Protein AF-A0A7S1D8P7-F1 (afdb_monomer_lite)

Structure (mmCIF, N/CA/C/O backbone):
data_AF-A0A7S1D8P7-F1
#
_entry.id   AF-A0A7S1D8P7-F1
#
loop_
_atom_site.group_PDB
_atom_site.id
_atom_site.type_symbol
_atom_site.label_atom_id
_atom_site.label_alt_id
_atom_site.label_comp_id
_atom_site.label_asym_id
_atom_site.label_entity_id
_atom_site.label_seq_id
_atom_site.pdbx_PDB_ins_code
_atom_site.Cartn_x
_atom_site.Cartn_y
_atom_site.Cartn_z
_atom_site.occupancy
_atom_site.B_iso_or_equiv
_atom_site.auth_seq_id
_atom_site.auth_comp_id
_atom_site.auth_asym_id
_atom_site.auth_atom_id
_atom_site.pdbx_PDB_model_num
ATOM 1 N N . ARG A 1 1 ? -9.060 2.595 19.634 1.00 57.34 1 ARG A N 1
ATOM 2 C CA . ARG A 1 1 ? -9.415 1.772 20.820 1.00 57.34 1 ARG A CA 1
ATOM 3 C C . ARG A 1 1 ? -10.131 2.634 21.848 1.00 57.34 1 ARG A C 1
ATOM 5 O O . ARG A 1 1 ? -9.697 3.755 22.055 1.00 57.34 1 ARG A O 1
ATOM 12 N N . ARG A 1 2 ? -11.217 2.152 22.463 1.00 50.00 2 ARG A N 1
ATOM 13 C CA . ARG A 1 2 ? -12.025 2.930 23.426 1.00 50.00 2 ARG A CA 1
ATOM 14 C C . ARG A 1 2 ? -11.257 3.264 24.717 1.00 50.00 2 ARG A C 1
ATOM 16 O O . ARG A 1 2 ? -11.430 4.356 25.238 1.00 50.00 2 ARG A O 1
ATOM 23 N N . SER A 1 3 ? -10.388 2.361 25.176 1.00 50.81 3 SER A N 1
ATOM 24 C CA . SER A 1 3 ? -9.561 2.503 26.389 1.00 50.81 3 SER A CA 1
ATOM 25 C C . SER A 1 3 ? -8.459 3.564 26.287 1.00 50.81 3 SER A C 1
ATOM 27 O O . SER A 1 3 ? -8.025 4.087 27.306 1.00 50.81 3 SER A O 1
ATOM 29 N N . LEU A 1 4 ? -8.035 3.911 25.068 1.00 56.50 4 LEU A N 1
ATOM 30 C CA . LEU A 1 4 ? -6.999 4.919 24.802 1.00 56.50 4 LEU A CA 1
ATOM 31 C C . LEU A 1 4 ? -7.579 6.286 24.423 1.00 56.50 4 LEU A C 1
ATOM 33 O O . LEU A 1 4 ? -6.829 7.235 24.209 1.00 56.50 4 LEU A O 1
ATOM 37 N N . MET A 1 5 ? -8.904 6.395 24.286 1.00 61.28 5 MET A N 1
ATOM 38 C CA . MET A 1 5 ? -9.524 7.663 23.924 1.00 61.28 5 MET A CA 1
ATOM 39 C C . MET A 1 5 ? -9.725 8.518 25.173 1.00 61.28 5 MET A C 1
ATOM 41 O O . MET A 1 5 ? -10.356 8.050 26.125 1.00 61.28 5 MET A O 1
ATOM 45 N N . PRO A 1 6 ? -9.216 9.763 25.183 1.00 58.88 6 PRO A N 1
ATOM 46 C CA . PRO A 1 6 ? -9.387 10.639 26.325 1.00 58.88 6 PRO A CA 1
ATOM 47 C C . PRO A 1 6 ? -10.886 10.869 26.574 1.00 58.88 6 PRO A C 1
ATOM 49 O O . PRO A 1 6 ? -11.644 11.065 25.617 1.00 58.88 6 PRO A O 1
ATOM 52 N N . PRO A 1 7 ? -11.343 10.835 27.837 1.00 65.00 7 PRO A N 1
ATOM 53 C CA . PRO A 1 7 ? -12.731 11.132 28.160 1.00 65.00 7 PRO A CA 1
ATOM 54 C C . PRO A 1 7 ? -13.075 12.551 27.696 1.00 65.00 7 PRO A C 1
ATOM 56 O O . PRO A 1 7 ? -12.340 13.505 27.962 1.00 65.00 7 PRO A O 1
ATOM 59 N N . HIS A 1 8 ? -14.198 12.696 26.994 1.00 68.00 8 HIS A N 1
ATOM 60 C CA . HIS A 1 8 ? -14.656 14.004 26.536 1.00 68.00 8 HIS A CA 1
ATOM 61 C C . HIS A 1 8 ? -15.313 14.745 27.706 1.00 68.00 8 HIS A C 1
ATOM 63 O O . HIS A 1 8 ? -16.051 14.148 28.495 1.00 68.00 8 HIS A O 1
ATOM 69 N N . ARG A 1 9 ? -15.086 16.058 27.826 1.00 65.25 9 ARG A N 1
ATOM 70 C CA . ARG A 1 9 ? -15.833 16.878 28.790 1.00 65.25 9 ARG A CA 1
ATOM 71 C C . ARG A 1 9 ? -17.238 17.116 28.250 1.00 65.25 9 ARG A C 1
ATOM 73 O O . ARG A 1 9 ? -17.395 17.637 27.148 1.00 65.25 9 ARG A O 1
ATOM 80 N N . GLY A 1 10 ? -18.254 16.699 28.997 1.00 72.44 10 GLY A N 1
ATOM 81 C CA . GLY A 1 10 ? -19.645 17.005 28.681 1.00 72.44 10 GLY A CA 1
ATOM 82 C C . GLY A 1 10 ? -19.956 18.492 28.861 1.00 72.44 10 GLY A C 1
ATOM 83 O O . GLY A 1 10 ? -19.136 19.257 29.368 1.00 72.44 10 GLY A O 1
ATOM 84 N N . PHE A 1 11 ? -21.178 18.890 28.506 1.00 76.44 11 PHE A N 1
ATOM 85 C CA . PHE A 1 11 ? -21.656 20.279 28.583 1.00 76.44 11 PHE A CA 1
ATOM 86 C C . PHE A 1 11 ? -21.491 20.924 29.978 1.00 76.44 11 PHE A C 1
ATOM 88 O O . PHE A 1 11 ? -21.306 22.130 30.084 1.00 76.44 11 PHE A O 1
ATOM 95 N N . PHE A 1 12 ? -21.479 20.117 31.043 1.00 80.44 12 PHE A N 1
ATOM 96 C CA . PHE A 1 12 ? -21.281 20.557 32.432 1.00 80.44 12 PHE A CA 1
ATOM 97 C C . PHE A 1 12 ? -19.919 20.154 33.024 1.00 80.44 12 PHE A C 1
ATOM 99 O O . PHE A 1 12 ? -19.770 20.065 34.237 1.00 80.44 12 PHE A O 1
ATOM 106 N N . GLY A 1 13 ? -18.922 19.842 32.191 1.00 77.00 13 GLY A N 1
ATOM 107 C CA . GLY A 1 13 ? -17.581 19.455 32.648 1.00 77.00 13 GLY A CA 1
ATOM 108 C C . GLY A 1 13 ? -17.464 18.027 33.193 1.00 77.00 13 GLY A C 1
ATOM 109 O O . GLY A 1 13 ? -16.351 17.578 33.462 1.00 77.00 13 GLY A O 1
ATOM 110 N N . ASN A 1 14 ? -18.573 17.290 33.296 1.00 83.56 14 ASN A N 1
ATOM 111 C CA . ASN A 1 14 ? -18.563 15.885 33.696 1.00 83.56 14 ASN A CA 1
ATOM 112 C C . ASN A 1 14 ? -17.843 15.021 32.643 1.00 83.56 14 ASN A C 1
ATOM 114 O O . ASN A 1 14 ? -18.054 15.234 31.443 1.00 83.56 14 ASN A O 1
ATOM 118 N N . PRO A 1 15 ? -17.022 14.042 33.060 1.00 76.38 15 PRO A N 1
ATOM 119 C CA . PRO A 1 15 ? -16.390 13.109 32.139 1.00 76.38 15 PRO A CA 1
ATOM 120 C C . PRO A 1 15 ? -17.459 12.235 31.479 1.00 76.38 15 PRO A C 1
ATOM 122 O O . PRO A 1 15 ? -18.184 11.503 32.151 1.00 76.38 15 PRO A O 1
ATOM 125 N N . VAL A 1 16 ? -17.560 12.322 30.155 1.00 77.88 16 VAL A N 1
ATOM 126 C CA . VAL A 1 16 ? -18.422 11.454 29.354 1.00 77.88 16 VAL A CA 1
ATOM 127 C C . VAL A 1 16 ? -17.552 10.321 28.813 1.00 77.88 16 VAL A C 1
ATOM 129 O O . VAL A 1 16 ? -16.540 10.596 28.156 1.00 77.88 16 VAL A O 1
ATOM 132 N N . PRO A 1 17 ? -17.895 9.050 29.092 1.00 71.19 17 PRO A N 1
ATOM 133 C CA . PRO A 1 17 ? -17.144 7.933 28.550 1.00 71.19 17 PRO A CA 1
ATOM 134 C C . PRO A 1 17 ? -17.221 7.963 27.017 1.00 71.19 17 PRO A C 1
ATOM 136 O O . PRO A 1 17 ? -18.275 8.296 26.467 1.00 71.19 17 PRO A O 1
ATOM 139 N N . PRO A 1 18 ? -16.138 7.599 26.313 1.00 73.00 18 PRO A N 1
ATOM 140 C CA . PRO A 1 18 ? -16.139 7.582 24.858 1.00 73.00 18 PRO A CA 1
ATOM 141 C C . PRO A 1 18 ? -17.254 6.664 24.328 1.00 73.00 18 PRO A C 1
ATOM 143 O O . PRO A 1 18 ? -17.532 5.621 24.952 1.00 73.00 18 PRO A O 1
ATOM 146 N N . PRO A 1 19 ? -17.893 7.039 23.200 1.00 79.56 19 PRO A N 1
ATOM 147 C CA . PRO A 1 19 ? -18.960 6.249 22.605 1.00 79.56 19 PRO A CA 1
ATOM 148 C C . PRO A 1 19 ? -18.472 4.836 22.278 1.00 79.56 19 PRO A C 1
ATOM 150 O O . PRO A 1 19 ? -17.2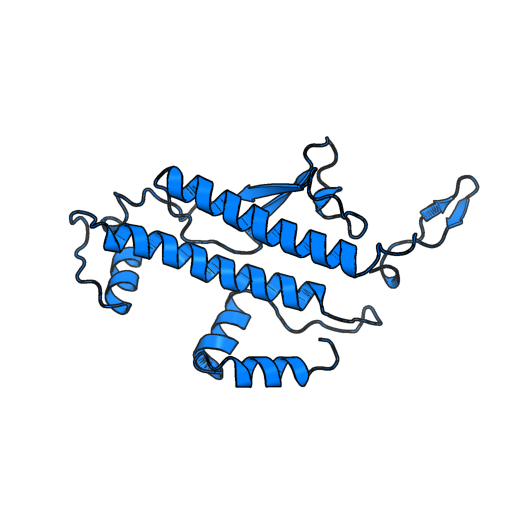73 4.567 22.151 1.00 79.56 19 PRO A O 1
ATOM 153 N N . GLN A 1 20 ? -19.410 3.895 22.182 1.00 82.00 20 GLN A N 1
ATOM 154 C CA . GLN A 1 20 ? -19.062 2.541 21.765 1.00 82.00 20 GLN A CA 1
ATOM 155 C C . GLN A 1 20 ? -18.520 2.567 20.333 1.00 82.00 20 GLN A C 1
ATOM 157 O O . GLN A 1 20 ? -18.980 3.343 19.495 1.00 82.00 20 GLN A O 1
ATOM 162 N N . LEU A 1 21 ? -17.525 1.721 20.061 1.00 85.75 21 LEU A N 1
ATOM 163 C CA . LEU A 1 21 ? -17.031 1.554 18.699 1.00 85.75 21 LEU A CA 1
ATOM 164 C C . LEU A 1 21 ? -18.142 0.963 17.818 1.00 85.75 21 LEU A C 1
ATOM 166 O O . LEU A 1 21 ? -18.942 0.165 18.316 1.00 85.75 21 LEU A O 1
ATOM 170 N N . PRO A 1 22 ? -18.167 1.284 16.513 1.00 90.00 22 PRO A N 1
ATOM 171 C CA . PRO A 1 22 ? -19.110 0.673 15.585 1.00 90.00 22 PRO A CA 1
ATOM 172 C C . PRO A 1 22 ? -18.982 -0.857 15.589 1.00 90.00 22 PRO A C 1
ATOM 174 O O . PRO A 1 22 ? -17.886 -1.357 15.861 1.00 90.00 22 PRO A O 1
ATOM 177 N N . PRO A 1 23 ? -20.038 -1.617 15.256 1.00 91.31 23 PRO A N 1
ATOM 178 C CA . PRO A 1 23 ? -19.978 -3.076 15.195 1.00 91.31 23 PRO A CA 1
ATOM 179 C C . PRO A 1 23 ? -18.826 -3.587 14.322 1.00 91.31 23 PRO A C 1
ATOM 181 O O . PRO A 1 23 ? -18.508 -2.993 13.290 1.00 91.31 23 PRO A O 1
ATOM 184 N N . TRP A 1 24 ? -18.233 -4.730 14.692 1.00 88.69 24 TRP A N 1
ATOM 185 C CA . TRP A 1 24 ? -17.112 -5.331 13.951 1.00 88.69 24 TRP A CA 1
ATOM 186 C C . TRP A 1 24 ? -17.390 -5.447 12.450 1.00 88.69 24 TRP A C 1
ATOM 188 O O . TRP A 1 24 ? -16.565 -5.053 11.632 1.00 88.69 24 TRP A O 1
ATOM 198 N N . LYS A 1 25 ? -18.592 -5.904 12.085 1.00 92.69 25 LYS A N 1
ATOM 199 C CA . LYS A 1 25 ? -19.027 -6.051 10.691 1.00 92.69 25 LYS A CA 1
ATOM 200 C C . LYS A 1 25 ? -18.883 -4.758 9.880 1.00 92.69 25 LYS A C 1
ATOM 202 O O . LYS A 1 25 ? -18.516 -4.817 8.704 1.00 92.69 25 LYS A O 1
ATOM 207 N N . ASP A 1 26 ? -19.171 -3.610 10.487 1.00 92.75 26 ASP A N 1
ATOM 208 C CA . ASP A 1 26 ? -19.094 -2.313 9.819 1.00 92.75 26 ASP A CA 1
ATOM 209 C C . ASP A 1 26 ? -17.648 -1.820 9.730 1.00 92.75 26 ASP A C 1
ATOM 211 O O . ASP A 1 26 ? -17.227 -1.369 8.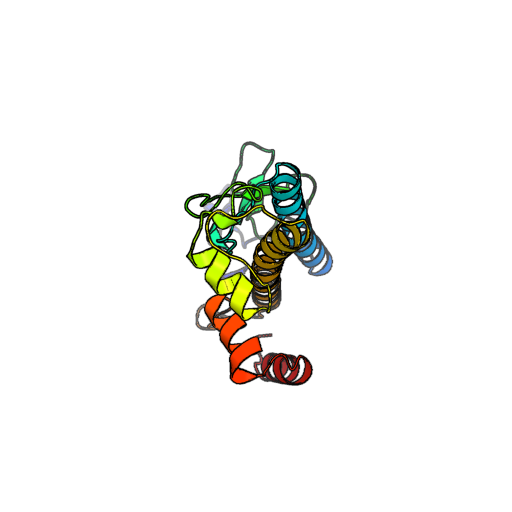665 1.00 92.75 26 ASP A O 1
ATOM 215 N N . ARG A 1 27 ? -16.850 -2.022 10.787 1.00 91.44 27 ARG A N 1
ATOM 216 C CA . ARG A 1 27 ? -15.403 -1.741 10.768 1.00 91.44 27 ARG A CA 1
ATOM 217 C C . ARG A 1 27 ? -14.679 -2.582 9.712 1.00 91.44 27 ARG A C 1
ATOM 219 O O . ARG A 1 27 ? -13.949 -2.043 8.889 1.00 91.44 27 ARG A O 1
ATOM 226 N N . ALA A 1 28 ? -14.960 -3.882 9.646 1.00 92.25 28 ALA A N 1
ATOM 227 C CA . ALA A 1 28 ? -14.397 -4.791 8.649 1.00 92.25 28 ALA A CA 1
ATOM 228 C C . ALA A 1 28 ? -14.836 -4.441 7.215 1.00 92.25 28 ALA A C 1
ATOM 230 O O . ALA A 1 28 ? -14.094 -4.629 6.249 1.00 92.25 28 ALA A O 1
ATOM 231 N N . ARG A 1 29 ? -16.058 -3.917 7.028 1.00 94.00 29 ARG A N 1
ATOM 232 C CA . ARG A 1 29 ? -16.475 -3.358 5.731 1.00 94.00 29 ARG A CA 1
ATOM 233 C C . ARG A 1 29 ? -15.644 -2.126 5.373 1.00 94.00 29 ARG A C 1
ATOM 235 O O . ARG A 1 29 ? -15.255 -1.997 4.216 1.00 94.00 29 ARG A O 1
ATOM 242 N N . TYR A 1 30 ? -15.354 -1.267 6.345 1.00 94.44 30 TYR A N 1
ATOM 243 C CA . TYR A 1 30 ? -14.549 -0.072 6.129 1.00 94.44 30 TYR A CA 1
ATOM 244 C C . TYR A 1 30 ? -13.084 -0.397 5.799 1.00 94.44 30 TYR A C 1
ATOM 246 O O . TYR A 1 30 ? -12.565 0.130 4.822 1.00 94.44 30 TYR A O 1
ATOM 254 N N . VAL A 1 31 ? -12.456 -1.354 6.491 1.00 94.25 31 VAL A N 1
ATOM 255 C CA . VAL A 1 31 ? -11.099 -1.841 6.154 1.00 94.25 31 VAL A CA 1
ATOM 256 C C . VAL A 1 31 ? -11.029 -2.362 4.715 1.00 94.25 31 VAL A C 1
ATOM 258 O O . VAL A 1 31 ? -10.145 -1.980 3.951 1.00 94.25 31 VAL A O 1
ATOM 261 N N . ARG A 1 32 ? -12.019 -3.154 4.282 1.00 95.00 32 ARG A N 1
ATOM 262 C CA . ARG A 1 32 ? -12.117 -3.589 2.876 1.00 95.00 32 ARG A CA 1
ATOM 263 C C . ARG A 1 32 ? -12.283 -2.420 1.906 1.00 95.00 32 ARG A C 1
ATOM 265 O O . ARG A 1 32 ? -11.766 -2.477 0.794 1.00 95.00 32 ARG A O 1
ATOM 272 N N . ALA A 1 33 ? -12.998 -1.369 2.307 1.00 95.44 33 ALA A N 1
ATOM 273 C CA . ALA A 1 33 ? -13.127 -0.164 1.499 1.00 95.44 33 ALA A CA 1
ATOM 274 C C . ALA A 1 33 ? -11.793 0.587 1.369 1.00 95.44 33 ALA A C 1
ATOM 276 O O . ALA A 1 33 ? -11.515 1.080 0.281 1.00 95.44 33 ALA A O 1
ATOM 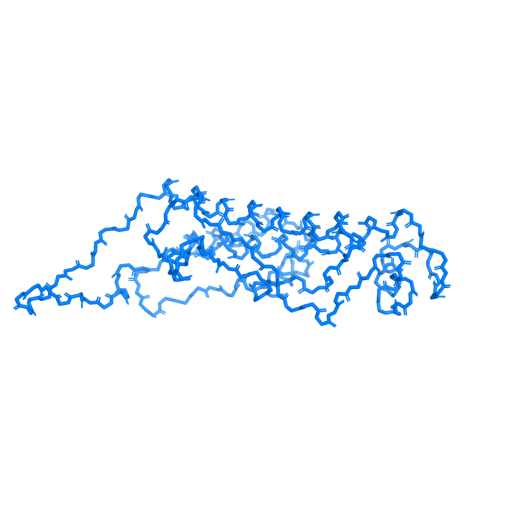277 N N . ILE A 1 34 ? -10.961 0.621 2.417 1.00 95.56 34 ILE A N 1
ATOM 278 C CA . ILE A 1 34 ? -9.598 1.176 2.361 1.00 95.56 34 ILE A CA 1
ATOM 279 C C . ILE A 1 34 ? -8.770 0.422 1.322 1.00 95.56 34 ILE A C 1
ATOM 281 O O . ILE A 1 34 ? -8.293 1.043 0.379 1.00 95.56 34 ILE A O 1
ATOM 285 N N . ILE A 1 35 ? -8.698 -0.910 1.417 1.00 96.12 35 ILE A N 1
ATOM 286 C CA . ILE A 1 35 ? -7.952 -1.746 0.457 1.00 96.12 35 ILE A CA 1
ATOM 287 C C . ILE A 1 35 ? -8.452 -1.512 -0.974 1.00 96.12 35 ILE A C 1
ATOM 289 O O . ILE A 1 35 ? -7.662 -1.286 -1.889 1.00 96.12 35 ILE A O 1
ATOM 293 N N . LYS A 1 36 ? -9.777 -1.500 -1.170 1.00 96.94 36 LYS A N 1
ATOM 294 C CA . LYS A 1 36 ? -10.382 -1.224 -2.477 1.00 96.94 36 LYS A CA 1
ATOM 295 C C . LYS A 1 36 ? -9.982 0.154 -3.012 1.00 96.94 36 LYS A C 1
ATOM 297 O O . LYS A 1 36 ? -9.649 0.273 -4.184 1.00 96.94 36 LYS A O 1
ATOM 302 N N . LYS A 1 37 ? -10.019 1.192 -2.175 1.00 96.06 37 LYS A N 1
ATOM 303 C CA . LYS A 1 37 ? -9.663 2.562 -2.570 1.00 96.06 37 LYS A CA 1
ATOM 304 C C . LYS A 1 37 ? -8.173 2.700 -2.883 1.00 96.06 37 LYS A C 1
ATOM 306 O O . LYS A 1 37 ? -7.835 3.442 -3.800 1.00 96.06 37 LYS A O 1
ATOM 311 N N . SER A 1 38 ? -7.306 1.966 -2.189 1.00 97.00 38 SER A N 1
ATOM 312 C CA . SER A 1 38 ? -5.884 1.876 -2.532 1.00 97.00 38 SER A CA 1
ATOM 313 C C . SER A 1 38 ? -5.671 1.237 -3.902 1.00 97.00 38 SER A C 1
ATOM 315 O O . SER A 1 38 ? -4.955 1.804 -4.722 1.00 97.00 38 SER A O 1
ATOM 317 N N . LEU A 1 39 ? -6.358 0.127 -4.195 1.00 97.25 39 LEU A N 1
ATOM 318 C CA . LEU A 1 39 ? -6.322 -0.510 -5.517 1.00 97.25 39 LEU A CA 1
ATOM 319 C C . LEU A 1 39 ? -6.820 0.426 -6.624 1.00 97.25 39 LEU A C 1
ATOM 321 O O . LEU A 1 39 ? -6.179 0.530 -7.661 1.00 97.25 39 LEU A O 1
ATOM 325 N N . GLU A 1 40 ? -7.932 1.135 -6.404 1.00 96.81 40 GLU A N 1
ATOM 326 C CA . GLU A 1 40 ? -8.452 2.129 -7.357 1.00 96.81 40 GLU A CA 1
ATOM 327 C C . GLU A 1 40 ? -7.441 3.265 -7.609 1.00 96.81 40 GLU A C 1
ATOM 329 O O . GLU A 1 40 ? -7.275 3.705 -8.747 1.00 96.81 40 GLU A O 1
ATOM 334 N N . GLY A 1 41 ? -6.742 3.726 -6.564 1.00 96.00 41 GLY A N 1
ATOM 335 C CA . GLY A 1 41 ? -5.694 4.742 -6.682 1.00 96.00 41 GLY A CA 1
ATOM 336 C C . GLY A 1 41 ? -4.506 4.267 -7.520 1.00 96.00 41 GLY A C 1
ATOM 337 O O . GLY A 1 41 ? -4.075 4.976 -8.427 1.00 96.00 41 GLY A O 1
ATOM 338 N N . VAL A 1 42 ? -4.019 3.050 -7.262 1.00 97.75 42 VAL A N 1
ATOM 339 C CA . VAL A 1 42 ? -2.925 2.438 -8.035 1.00 97.75 42 VAL A CA 1
ATOM 340 C C . VAL A 1 42 ? -3.348 2.161 -9.476 1.00 97.75 42 VAL A C 1
ATOM 342 O O . VAL A 1 42 ? -2.596 2.469 -10.393 1.00 97.75 42 VAL A O 1
ATOM 345 N N . ALA A 1 43 ? -4.571 1.677 -9.699 1.00 97.62 43 ALA A N 1
ATOM 346 C CA . ALA A 1 43 ? -5.107 1.468 -11.041 1.00 97.62 43 ALA A CA 1
ATOM 347 C C . ALA A 1 43 ? -5.158 2.778 -11.839 1.00 97.62 43 ALA A C 1
ATOM 349 O O . ALA A 1 43 ? -4.684 2.818 -12.968 1.00 97.62 43 ALA A O 1
ATOM 350 N N . THR A 1 44 ? -5.634 3.867 -11.226 1.00 97.25 44 THR A N 1
ATOM 351 C CA . THR A 1 44 ? -5.639 5.200 -11.856 1.00 97.25 44 THR A CA 1
ATOM 352 C C . THR A 1 44 ? -4.223 5.637 -12.243 1.00 97.25 44 THR A C 1
ATOM 354 O O . THR A 1 44 ? -4.011 6.211 -13.311 1.00 97.25 44 THR A O 1
ATOM 357 N N . LEU A 1 45 ? -3.235 5.358 -11.386 1.00 97.38 45 LEU A N 1
ATOM 358 C CA . LEU A 1 45 ? -1.838 5.662 -11.680 1.00 97.38 45 LEU A CA 1
ATOM 359 C C . LEU A 1 45 ? -1.322 4.834 -12.868 1.00 97.38 45 LEU A C 1
ATOM 361 O O . LEU A 1 45 ? -0.728 5.389 -13.793 1.00 97.38 45 LEU A O 1
ATOM 365 N N . HIS A 1 46 ? -1.605 3.533 -12.885 1.00 98.00 46 HIS A N 1
ATOM 366 C CA . HIS A 1 46 ? -1.183 2.637 -13.961 1.00 98.00 46 HIS A CA 1
ATOM 367 C C . HIS A 1 46 ? -1.844 2.971 -15.300 1.00 98.00 46 HIS A C 1
ATOM 369 O O . HIS A 1 46 ? -1.167 2.978 -16.324 1.00 98.00 46 HIS A O 1
ATOM 375 N N . GLU A 1 47 ? -3.127 3.337 -15.298 1.00 97.62 47 GLU A N 1
ATOM 376 C CA . GLU A 1 47 ? -3.856 3.819 -16.481 1.00 97.62 47 GLU A CA 1
ATOM 377 C C . GLU A 1 47 ? -3.246 5.104 -17.065 1.00 97.62 47 GLU A C 1
ATOM 379 O O . GLU A 1 47 ? -3.344 5.348 -18.266 1.00 97.62 47 GLU A O 1
ATOM 384 N N . SER A 1 48 ? -2.569 5.908 -16.237 1.00 97.19 48 SER A N 1
ATOM 385 C CA . SER A 1 48 ? -1.816 7.086 -16.688 1.00 97.19 48 SER A CA 1
ATOM 386 C C . SER A 1 48 ? -0.414 6.764 -17.232 1.00 97.19 48 SER A C 1
ATOM 388 O O . SER A 1 48 ? 0.316 7.673 -17.627 1.00 97.19 48 SER A O 1
ATOM 390 N N . GLY A 1 49 ? -0.026 5.484 -17.262 1.00 97.44 49 GLY A N 1
ATOM 391 C CA . GLY A 1 49 ? 1.287 5.022 -17.719 1.00 97.44 49 GLY A CA 1
ATOM 392 C C . GLY A 1 49 ? 2.410 5.245 -16.704 1.00 97.44 49 GLY A C 1
ATOM 393 O O . GLY A 1 49 ? 3.579 5.282 -17.088 1.00 97.44 49 GLY A O 1
ATOM 394 N N . VAL A 1 50 ? 2.090 5.413 -15.417 1.00 97.88 50 VAL A N 1
ATOM 395 C CA . VAL A 1 50 ? 3.067 5.666 -14.346 1.00 97.88 50 VAL A CA 1
ATOM 396 C C . VAL A 1 50 ? 3.123 4.475 -13.394 1.00 97.88 50 VAL A C 1
ATOM 398 O O . VAL A 1 50 ? 2.089 4.009 -12.931 1.00 97.88 50 VAL A O 1
ATOM 401 N N . ALA A 1 51 ? 4.324 4.002 -13.065 1.00 97.44 51 ALA A N 1
ATOM 402 C CA . ALA A 1 51 ? 4.547 3.075 -11.954 1.00 97.44 51 ALA A CA 1
ATOM 403 C C . ALA A 1 51 ? 5.020 3.854 -10.723 1.00 97.44 51 ALA A C 1
ATOM 405 O O . ALA A 1 51 ? 5.854 4.758 -10.846 1.00 97.44 51 ALA A O 1
ATOM 406 N N . HIS A 1 52 ? 4.512 3.504 -9.542 1.00 97.50 52 HIS A N 1
ATOM 407 C CA . HIS A 1 52 ? 4.860 4.177 -8.295 1.00 97.50 52 HIS A CA 1
ATOM 408 C C . HIS A 1 52 ? 6.265 3.793 -7.810 1.00 97.50 52 HIS A C 1
ATOM 410 O O . HIS A 1 52 ? 7.032 4.663 -7.398 1.00 97.50 52 HIS A O 1
ATOM 416 N N . ARG A 1 53 ? 6.603 2.496 -7.891 1.00 94.62 53 ARG A N 1
ATOM 417 C CA . ARG A 1 53 ? 7.882 1.840 -7.542 1.00 94.62 53 ARG A CA 1
ATOM 418 C C . ARG A 1 53 ? 8.303 1.896 -6.071 1.00 94.62 53 ARG A C 1
ATOM 420 O O . ARG A 1 53 ? 9.355 1.372 -5.721 1.00 94.62 53 ARG A O 1
ATOM 427 N N . SER A 1 54 ? 7.501 2.522 -5.219 1.00 94.38 54 SER A N 1
ATOM 428 C CA . SER A 1 54 ? 7.776 2.674 -3.784 1.00 94.38 54 SER A CA 1
ATOM 429 C C . SER A 1 54 ? 6.482 2.691 -2.966 1.00 94.38 54 SER A C 1
ATOM 431 O O . SER A 1 54 ? 6.292 3.555 -2.112 1.00 94.38 54 SER A O 1
ATOM 433 N N . ILE A 1 55 ? 5.518 1.826 -3.308 1.00 96.12 55 ILE A N 1
ATOM 434 C CA . ILE A 1 55 ? 4.261 1.749 -2.549 1.00 96.12 55 ILE A CA 1
ATOM 435 C C . ILE A 1 55 ? 4.555 1.217 -1.150 1.00 96.12 55 ILE A C 1
ATOM 437 O O . ILE A 1 55 ? 5.101 0.131 -1.007 1.00 96.12 55 ILE A O 1
ATOM 441 N N . GLY A 1 56 ? 4.112 1.969 -0.152 1.00 93.69 56 GLY A N 1
ATOM 442 C CA . GLY A 1 56 ? 4.069 1.552 1.242 1.00 93.69 56 GLY A CA 1
ATOM 443 C C . GLY A 1 56 ? 2.958 2.251 2.024 1.00 93.69 56 GLY A C 1
ATOM 444 O O . GLY A 1 56 ? 2.225 3.086 1.481 1.00 93.69 56 GLY A O 1
ATOM 445 N N . LEU A 1 57 ? 2.821 1.948 3.311 1.00 90.12 57 LEU A N 1
ATOM 446 C CA . LEU A 1 57 ? 1.759 2.466 4.173 1.00 90.12 57 LEU A CA 1
ATOM 447 C C . LEU A 1 57 ? 1.762 4.002 4.227 1.00 90.12 57 LEU A C 1
ATOM 449 O O . LEU A 1 57 ? 0.696 4.615 4.204 1.00 90.12 57 LEU A O 1
ATOM 453 N N . SER A 1 58 ? 2.943 4.632 4.243 1.00 90.81 58 SER A N 1
ATOM 454 C CA . SER A 1 58 ? 3.077 6.097 4.248 1.00 90.81 58 SER A CA 1
ATOM 455 C C . SER A 1 58 ? 2.681 6.750 2.922 1.00 90.81 58 SER A C 1
ATOM 457 O O . SER A 1 58 ? 2.209 7.885 2.922 1.00 90.81 58 SER A O 1
ATOM 459 N N . SER A 1 59 ? 2.808 6.022 1.807 1.00 93.88 59 SER A N 1
ATOM 460 C CA . SER A 1 59 ? 2.446 6.509 0.469 1.00 93.88 59 SER A CA 1
ATOM 461 C C . SER A 1 59 ? 0.928 6.539 0.229 1.00 93.88 59 SER A C 1
ATOM 463 O O . SER A 1 59 ? 0.469 7.111 -0.759 1.00 93.88 59 SER A O 1
ATOM 465 N N . LEU A 1 60 ? 0.130 5.940 1.124 1.00 94.12 60 LEU A N 1
ATOM 466 C CA . LEU A 1 60 ? -1.328 5.842 1.029 1.00 94.12 60 LEU A CA 1
ATOM 467 C C . LEU A 1 60 ? -2.006 6.774 2.038 1.00 94.12 60 LEU A C 1
ATOM 469 O O . LEU A 1 60 ? -2.221 6.441 3.203 1.00 94.12 60 LEU A O 1
ATOM 473 N N . LEU A 1 61 ? -2.403 7.955 1.570 1.00 92.00 61 LEU A N 1
ATOM 474 C CA . LEU A 1 61 ? -3.038 8.968 2.402 1.00 92.00 61 LEU A CA 1
ATOM 475 C C . LEU A 1 61 ? -4.562 8.839 2.373 1.00 92.00 61 LEU A C 1
ATOM 477 O O . LEU A 1 61 ? -5.224 9.117 1.365 1.00 92.00 61 LEU A O 1
ATOM 481 N N . MET A 1 62 ? -5.133 8.491 3.525 1.00 90.81 62 MET A N 1
ATOM 482 C CA . MET A 1 62 ? -6.576 8.547 3.741 1.00 90.81 62 MET A CA 1
ATOM 483 C C . MET A 1 62 ? -7.047 9.996 3.860 1.00 90.81 62 MET A C 1
ATOM 485 O O . MET A 1 62 ? -6.475 10.804 4.590 1.00 90.81 62 MET A O 1
ATOM 489 N N . SER A 1 63 ? -8.134 10.326 3.169 1.00 89.06 63 SER A N 1
ATOM 490 C CA . SER A 1 63 ? -8.768 11.638 3.256 1.00 89.06 63 SER A CA 1
ATOM 491 C C . SER A 1 63 ? -10.286 11.512 3.188 1.00 89.06 63 SER A C 1
ATOM 493 O O . SER A 1 63 ? -10.814 10.579 2.578 1.00 89.06 63 SER A O 1
ATOM 495 N N . SER A 1 64 ? -10.995 12.459 3.800 1.00 86.81 64 SER A N 1
ATOM 496 C CA . SER A 1 64 ? -12.440 12.610 3.619 1.00 86.81 64 SER A CA 1
ATOM 497 C C . SER A 1 64 ? -12.729 13.559 2.456 1.00 86.81 64 SER A C 1
ATOM 499 O O . SER A 1 64 ? -11.934 14.446 2.144 1.00 86.81 64 SER A O 1
ATOM 501 N N . ARG A 1 65 ? -13.887 13.387 1.815 1.00 80.38 65 ARG A N 1
ATOM 502 C CA . ARG A 1 65 ? -14.458 14.388 0.896 1.00 80.38 65 ARG A CA 1
ATOM 503 C C . ARG A 1 65 ? -14.949 15.637 1.629 1.00 80.38 65 ARG A C 1
ATOM 505 O O . ARG A 1 65 ? -15.138 16.674 0.998 1.00 80.38 65 ARG A O 1
ATOM 512 N N . ASN A 1 66 ? -15.175 15.525 2.932 1.00 78.19 66 ASN A N 1
ATOM 513 C CA . ASN A 1 66 ? -15.556 16.641 3.779 1.00 78.19 66 ASN A CA 1
ATOM 514 C C . ASN A 1 66 ? -14.314 17.447 4.190 1.00 78.19 66 ASN A C 1
ATOM 516 O O . ASN A 1 66 ? -13.179 17.004 4.027 1.00 78.19 66 ASN A O 1
ATOM 520 N N . MET A 1 67 ? -14.528 18.633 4.760 1.00 72.31 67 MET A N 1
ATOM 521 C CA . MET A 1 67 ? -13.440 19.498 5.237 1.00 72.31 67 MET A CA 1
ATOM 522 C C . MET A 1 67 ? -12.651 18.924 6.427 1.00 72.31 67 MET A C 1
ATOM 524 O O . MET A 1 67 ? -11.600 19.462 6.767 1.00 72.31 67 MET A O 1
ATOM 528 N N . ASP A 1 68 ? -13.141 17.860 7.066 1.00 78.88 68 ASP A N 1
ATOM 529 C CA . ASP A 1 68 ? -12.437 17.186 8.154 1.00 78.88 68 ASP A CA 1
ATOM 530 C C . ASP A 1 68 ? -11.595 16.016 7.624 1.00 78.88 68 ASP A C 1
ATOM 532 O O . ASP A 1 68 ? -12.089 14.919 7.360 1.00 78.88 68 ASP A O 1
ATOM 536 N N . HIS A 1 69 ? -10.288 16.243 7.489 1.00 68.75 69 HIS A N 1
ATOM 537 C CA . HIS A 1 69 ? -9.346 15.214 7.047 1.00 68.75 69 HIS A CA 1
ATOM 538 C C . HIS A 1 69 ? -9.168 14.070 8.058 1.00 68.75 69 HIS A C 1
ATOM 540 O O . HIS A 1 69 ? -8.730 12.989 7.664 1.00 68.75 69 HIS A O 1
ATOM 546 N N . MET A 1 70 ? -9.541 14.272 9.326 1.00 75.62 70 MET A N 1
ATOM 547 C CA . MET A 1 70 ? -9.449 13.255 10.380 1.00 75.62 70 MET A CA 1
ATOM 548 C C . MET A 1 70 ? -10.662 12.319 10.388 1.00 75.62 70 MET A C 1
ATOM 550 O O . MET A 1 70 ? -10.634 11.256 11.007 1.00 75.62 70 MET A O 1
ATOM 554 N N . GLU A 1 71 ? -11.728 12.670 9.669 1.00 84.62 71 GLU A N 1
ATOM 555 C CA . GLU A 1 71 ? -12.949 11.868 9.608 1.00 84.62 71 GLU A CA 1
ATOM 556 C C . GLU A 1 71 ? -12.692 10.484 8.994 1.00 84.62 71 GLU A C 1
ATOM 558 O O . GLU A 1 71 ? -13.244 9.486 9.459 1.00 84.62 71 GLU A O 1
ATOM 563 N N . ALA A 1 72 ? -11.823 10.403 7.980 1.00 86.38 72 ALA A N 1
ATOM 564 C CA . ALA A 1 72 ? -11.513 9.153 7.285 1.00 86.38 72 ALA A CA 1
ATOM 565 C C . ALA A 1 72 ? -10.631 8.196 8.107 1.00 86.38 72 ALA A C 1
ATOM 567 O O . ALA A 1 72 ? -10.721 6.982 7.916 1.00 86.38 72 ALA A O 1
ATOM 568 N N . SER A 1 73 ? -9.806 8.728 9.015 1.00 86.31 73 SER A N 1
ATOM 569 C CA . SER A 1 73 ? -8.934 7.962 9.919 1.00 86.31 73 SER A CA 1
ATOM 570 C C . SER A 1 73 ? -9.559 7.720 11.298 1.00 86.31 73 SER A C 1
ATOM 572 O O . SER A 1 73 ? -8.984 7.019 12.132 1.00 86.31 73 SER A O 1
ATOM 574 N N . SER A 1 74 ? -10.749 8.273 11.551 1.00 86.56 74 SER A N 1
ATOM 575 C CA . SER A 1 74 ? -11.455 8.105 12.815 1.00 86.56 74 SER A CA 1
ATOM 576 C C . SER A 1 74 ? -11.838 6.637 13.057 1.00 86.56 74 SER A C 1
ATOM 578 O O . SER A 1 74 ? -12.440 6.002 12.188 1.00 86.56 74 SER A O 1
ATOM 580 N N . PRO A 1 75 ? -11.619 6.100 14.274 1.00 83.38 75 PRO A N 1
ATOM 581 C CA . PRO A 1 75 ? -12.024 4.738 14.631 1.00 83.38 75 PRO A CA 1
ATOM 582 C C . PRO A 1 75 ? -13.550 4.538 14.665 1.00 83.38 75 PRO A C 1
ATOM 584 O O . PRO A 1 75 ? -14.020 3.409 14.812 1.00 83.38 75 PRO A O 1
ATOM 587 N N . TYR A 1 76 ? -14.325 5.622 14.570 1.00 86.56 76 TYR A N 1
ATOM 588 C CA . TYR A 1 76 ? -15.789 5.596 14.511 1.00 86.56 76 TYR A CA 1
ATOM 589 C C . TYR A 1 76 ? -16.334 5.619 13.086 1.00 86.56 76 TYR A C 1
ATOM 591 O O . TYR A 1 76 ? -17.531 5.419 12.876 1.00 86.56 76 TYR A O 1
ATOM 599 N N . THR A 1 77 ? -15.475 5.871 12.105 1.00 89.75 77 THR A N 1
ATOM 600 C CA . THR A 1 77 ? -15.905 6.013 10.726 1.00 89.75 77 THR A CA 1
ATOM 601 C C . THR A 1 77 ? -16.164 4.637 10.111 1.00 89.75 77 THR A C 1
ATOM 603 O O . THR A 1 77 ? -15.398 3.689 10.274 1.00 89.75 77 THR A O 1
ATOM 606 N N . THR A 1 78 ? -17.298 4.513 9.428 1.00 90.88 78 THR A N 1
ATOM 607 C CA . THR A 1 78 ? -17.709 3.277 8.733 1.00 90.88 78 THR A CA 1
ATOM 608 C C . THR A 1 78 ? -18.268 3.544 7.340 1.00 90.88 78 THR A C 1
ATOM 610 O O . THR A 1 78 ? -18.540 2.611 6.580 1.00 90.88 78 THR A O 1
ATOM 613 N N . SER A 1 79 ? -18.425 4.819 6.980 1.00 90.12 79 SER A N 1
ATOM 614 C CA . SER A 1 79 ? -18.973 5.223 5.696 1.00 90.12 79 SER A CA 1
ATOM 615 C C . SER A 1 79 ? -17.881 5.237 4.635 1.00 90.12 79 SER A C 1
ATOM 617 O O . SER A 1 79 ? -17.004 6.095 4.624 1.00 90.12 79 SER A O 1
ATOM 619 N N . SER A 1 80 ? -17.947 4.309 3.686 1.00 90.88 80 SER A N 1
ATOM 620 C CA . SER A 1 80 ? -17.002 4.268 2.567 1.00 90.88 80 SER A CA 1
ATOM 621 C C . SER A 1 80 ? -17.241 5.365 1.523 1.00 90.88 80 SER A C 1
ATOM 623 O O . SER A 1 80 ? -16.401 5.555 0.650 1.00 90.88 80 SER A O 1
ATOM 625 N N . SER A 1 81 ? -18.383 6.065 1.554 1.00 89.31 81 SER A N 1
ATOM 626 C CA . SER A 1 81 ? -18.726 7.077 0.541 1.00 89.31 81 SER A CA 1
ATOM 627 C C . SER A 1 81 ? -17.918 8.367 0.680 1.00 89.31 81 SER A C 1
ATOM 629 O O . SER A 1 81 ? -17.754 9.095 -0.299 1.00 89.31 81 SER A O 1
ATOM 631 N N . ILE A 1 82 ? -17.431 8.650 1.889 1.00 87.06 82 ILE A N 1
ATOM 632 C CA . ILE A 1 82 ? -16.588 9.811 2.189 1.00 87.06 82 ILE A CA 1
ATOM 633 C C . ILE A 1 82 ? -15.098 9.508 2.002 1.00 87.06 82 ILE A C 1
ATOM 635 O O . ILE A 1 82 ? -14.313 10.433 1.808 1.00 87.06 82 ILE A O 1
ATOM 639 N N . LEU A 1 83 ? -14.715 8.226 2.023 1.00 91.56 83 LEU A N 1
ATOM 640 C CA . LEU A 1 83 ? -13.327 7.789 1.951 1.00 91.56 83 LEU A CA 1
ATOM 641 C C . LEU A 1 83 ? -12.743 8.038 0.559 1.00 91.56 83 LEU A C 1
ATOM 643 O O . LEU A 1 83 ? -13.237 7.543 -0.458 1.00 91.56 83 LEU A O 1
ATOM 647 N N . THR A 1 84 ? -11.636 8.765 0.547 1.00 90.31 84 THR A N 1
ATOM 648 C CA . THR A 1 84 ? -10.780 8.973 -0.615 1.00 90.31 84 THR A CA 1
ATOM 649 C C . THR A 1 84 ? -9.371 8.513 -0.267 1.00 90.31 84 THR A C 1
ATOM 651 O O . THR A 1 84 ? -8.896 8.768 0.839 1.00 90.31 84 THR A O 1
ATOM 654 N N . MET A 1 85 ? -8.711 7.846 -1.212 1.00 92.81 85 MET A N 1
ATOM 655 C CA . MET A 1 85 ? -7.300 7.490 -1.104 1.00 92.81 85 MET A CA 1
ATOM 656 C C . MET A 1 85 ? -6.492 8.373 -2.045 1.00 92.81 85 MET A C 1
ATOM 658 O O . MET A 1 85 ? -6.886 8.574 -3.195 1.00 92.81 85 MET A O 1
ATOM 662 N N . LYS A 1 86 ? -5.388 8.919 -1.547 1.00 93.00 86 LYS A N 1
ATOM 663 C CA . LYS A 1 86 ? -4.433 9.695 -2.336 1.00 93.00 86 LYS A CA 1
ATOM 664 C C . LYS A 1 86 ? -3.075 9.017 -2.248 1.00 93.00 86 LYS A C 1
ATOM 666 O O . LYS A 1 86 ? -2.653 8.653 -1.157 1.00 93.00 86 LYS A O 1
ATOM 671 N N . LEU A 1 87 ? -2.416 8.875 -3.389 1.00 95.44 87 LEU A N 1
ATOM 672 C CA . LEU A 1 87 ? -1.032 8.421 -3.445 1.00 95.44 87 LEU A CA 1
ATOM 673 C C . LEU A 1 87 ? -0.095 9.604 -3.171 1.00 95.44 87 LEU A C 1
ATOM 675 O O . LEU A 1 87 ? -0.391 10.737 -3.565 1.00 95.44 87 LEU A O 1
ATOM 679 N N . ALA A 1 88 ? 1.002 9.339 -2.478 1.00 95.62 88 ALA A N 1
ATOM 680 C CA . ALA A 1 88 ? 2.050 10.288 -2.121 1.00 95.62 88 ALA A CA 1
ATOM 681 C C . ALA A 1 88 ? 3.430 9.639 -2.307 1.00 95.62 88 ALA A C 1
ATOM 683 O O . ALA A 1 88 ? 3.511 8.458 -2.598 1.00 95.62 88 ALA A O 1
ATOM 684 N N . ASP A 1 89 ? 4.506 10.404 -2.115 1.00 94.94 89 ASP A N 1
ATOM 685 C CA . ASP A 1 89 ? 5.890 9.907 -2.189 1.00 94.94 89 ASP A CA 1
ATOM 686 C C . ASP A 1 89 ? 6.343 9.425 -3.584 1.00 94.94 89 ASP A C 1
ATOM 688 O O . ASP A 1 89 ? 7.108 8.474 -3.730 1.00 94.94 89 ASP A O 1
ATOM 692 N N . PHE A 1 90 ? 5.977 10.176 -4.630 1.00 96.00 90 PHE A N 1
ATOM 693 C CA . PHE A 1 90 ? 6.346 9.913 -6.033 1.00 96.00 90 PHE A CA 1
ATOM 694 C C . PHE A 1 90 ? 7.846 10.070 -6.376 1.00 96.00 90 PHE A C 1
ATOM 696 O O . PHE A 1 90 ? 8.213 10.140 -7.548 1.00 96.00 90 PHE A O 1
ATOM 703 N N . GLY A 1 91 ? 8.739 10.144 -5.383 1.00 93.56 91 GLY A N 1
ATOM 704 C CA . GLY A 1 91 ? 10.176 10.379 -5.587 1.00 93.56 91 GLY A CA 1
ATOM 705 C C . GLY A 1 91 ? 10.889 9.278 -6.380 1.00 93.56 91 GLY A C 1
ATOM 706 O O . GLY A 1 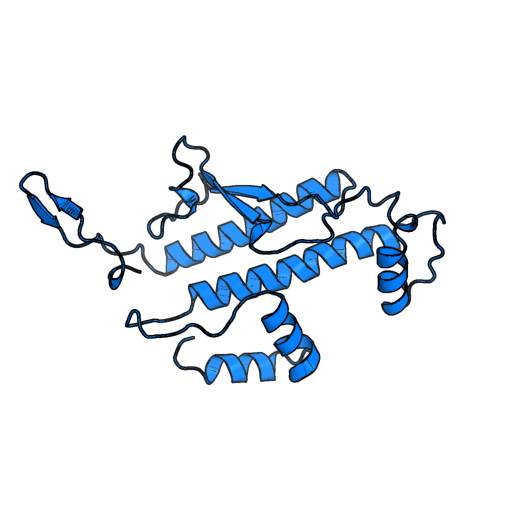91 ? 11.902 9.551 -7.020 1.00 93.56 91 GLY A O 1
ATOM 707 N N . PHE A 1 92 ? 10.340 8.061 -6.373 1.00 92.31 92 PHE A N 1
ATOM 708 C CA . PHE A 1 92 ? 10.844 6.909 -7.131 1.00 92.31 92 PHE A CA 1
ATOM 709 C C . PHE A 1 92 ? 9.949 6.522 -8.313 1.00 92.31 92 PHE A C 1
ATOM 711 O O . PHE A 1 92 ? 10.243 5.566 -9.028 1.00 92.31 92 PHE A O 1
ATOM 718 N N . SER A 1 93 ? 8.853 7.247 -8.523 1.00 96.06 93 SER A N 1
ATOM 719 C CA . SER A 1 93 ? 7.899 6.935 -9.578 1.00 96.06 93 SER A CA 1
ATOM 720 C C . SER A 1 93 ? 8.419 7.343 -10.950 1.00 96.06 93 SER A C 1
ATOM 722 O O . SER A 1 93 ? 9.265 8.226 -11.091 1.00 96.06 93 SER A O 1
ATOM 724 N N . GLY A 1 94 ? 7.882 6.720 -11.995 1.00 95.31 94 GLY A N 1
ATOM 725 C CA . GLY A 1 94 ? 8.286 7.033 -13.359 1.00 95.31 94 GLY A CA 1
ATOM 726 C C . GLY A 1 94 ? 7.338 6.483 -14.408 1.00 95.31 94 GLY A C 1
ATOM 727 O O . GLY A 1 94 ? 6.528 5.595 -14.139 1.00 95.31 94 GLY A O 1
ATOM 728 N N . LEU A 1 95 ? 7.463 7.015 -15.625 1.00 97.12 95 LEU A N 1
ATOM 729 C CA . LEU A 1 95 ? 6.736 6.508 -16.784 1.00 97.12 95 LEU A CA 1
ATOM 730 C C . LEU A 1 95 ? 7.160 5.064 -17.068 1.00 97.12 95 LEU A C 1
ATOM 732 O O . LEU A 1 95 ? 8.356 4.763 -17.138 1.00 97.12 95 LEU A O 1
ATOM 736 N N . MET A 1 96 ? 6.180 4.180 -17.247 1.00 96.12 96 MET A N 1
ATOM 737 C CA . MET A 1 96 ? 6.416 2.762 -17.512 1.00 96.12 96 MET A CA 1
ATOM 738 C C . MET A 1 96 ? 7.201 2.566 -18.812 1.00 96.12 96 MET A C 1
ATOM 740 O O . MET A 1 96 ? 8.165 1.801 -18.837 1.00 96.12 96 MET A O 1
ATOM 744 N N . ASP A 1 97 ? 6.887 3.362 -19.831 1.00 94.75 97 ASP A N 1
ATOM 745 C CA . ASP A 1 97 ? 7.524 3.346 -21.154 1.00 94.75 97 ASP A CA 1
ATOM 746 C C . ASP A 1 97 ? 8.976 3.852 -21.137 1.00 94.75 97 ASP A C 1
ATOM 748 O O . ASP A 1 97 ? 9.701 3.721 -22.120 1.00 94.75 97 ASP A O 1
ATOM 752 N N . LEU A 1 98 ? 9.428 4.403 -20.006 1.00 94.62 98 LEU A N 1
ATOM 753 C CA . LEU A 1 98 ? 10.815 4.807 -19.773 1.00 94.62 98 LEU A CA 1
ATOM 754 C C . LEU A 1 98 ? 11.498 3.947 -18.701 1.00 94.62 98 LEU A C 1
ATOM 756 O O . LEU A 1 98 ? 12.596 4.276 -18.255 1.00 94.62 98 LEU A O 1
ATOM 760 N N . SER A 1 99 ? 10.892 2.834 -18.272 1.00 93.44 99 SER A N 1
ATOM 761 C CA . SER A 1 99 ? 11.435 2.021 -17.172 1.00 93.44 99 SER A CA 1
ATOM 762 C C . SER A 1 99 ? 12.806 1.421 -17.478 1.00 93.44 99 SER A C 1
ATOM 764 O O . SER A 1 99 ? 13.605 1.239 -16.568 1.00 93.44 99 SER A O 1
ATOM 766 N N . THR A 1 100 ? 13.140 1.182 -18.747 1.00 95.00 100 THR A N 1
ATOM 767 C CA . THR A 1 100 ? 14.465 0.672 -19.139 1.00 95.00 100 THR A CA 1
ATOM 768 C C . THR A 1 100 ? 15.592 1.690 -18.945 1.00 95.00 100 THR A C 1
ATOM 770 O O . THR A 1 100 ? 16.762 1.314 -18.998 1.00 95.00 100 THR A O 1
ATOM 773 N N . TYR A 1 101 ? 15.286 2.970 -18.711 1.00 94.19 101 TYR A N 1
ATOM 774 C CA . TYR A 1 101 ? 16.287 3.980 -18.347 1.00 94.19 101 TYR A CA 1
ATOM 775 C C . TYR A 1 101 ? 16.717 3.886 -16.879 1.00 94.19 101 TYR A C 1
ATOM 777 O O . TYR A 1 101 ? 17.767 4.419 -16.523 1.00 94.19 101 TYR A O 1
ATOM 785 N N . ASP A 1 102 ? 15.926 3.210 -16.048 1.00 93.56 102 ASP A N 1
ATOM 786 C CA . ASP A 1 102 ? 16.229 2.932 -14.651 1.00 93.56 102 ASP A CA 1
ATOM 787 C C . ASP A 1 102 ? 17.008 1.606 -14.560 1.00 93.56 102 ASP A C 1
ATOM 789 O O . ASP A 1 102 ? 16.501 0.518 -14.866 1.00 93.56 102 ASP A O 1
ATOM 793 N N . SER A 1 103 ? 18.280 1.700 -14.172 1.00 93.38 103 SER A N 1
ATOM 794 C CA . SER A 1 103 ? 19.175 0.546 -14.054 1.00 93.38 103 SER A CA 1
ATOM 795 C C . SER A 1 103 ? 18.766 -0.394 -12.918 1.00 93.38 103 SER A C 1
ATOM 797 O O . SER A 1 103 ? 18.940 -1.612 -13.046 1.00 93.38 103 SER A O 1
ATOM 799 N N . ASP A 1 104 ? 18.167 0.128 -11.844 1.00 92.81 104 ASP A N 1
ATOM 800 C CA . ASP A 1 104 ? 17.659 -0.677 -10.738 1.00 92.81 104 ASP A CA 1
ATOM 801 C C . ASP A 1 104 ? 16.409 -1.447 -11.149 1.00 92.81 104 ASP A C 1
ATOM 803 O O . ASP A 1 104 ? 16.328 -2.648 -10.880 1.00 92.81 104 ASP A O 1
ATOM 807 N N . PHE A 1 105 ? 15.492 -0.814 -11.887 1.00 94.25 105 PHE A N 1
ATOM 808 C CA . PHE A 1 105 ? 14.368 -1.521 -12.508 1.00 94.25 105 PHE A CA 1
ATOM 809 C C . PHE A 1 105 ? 14.859 -2.659 -13.411 1.00 94.25 105 PHE A C 1
ATOM 811 O O . PHE A 1 105 ? 14.440 -3.807 -13.257 1.00 94.25 105 PHE A O 1
ATOM 818 N N . CYS A 1 106 ? 15.813 -2.384 -14.310 1.00 94.44 106 CYS A N 1
ATOM 819 C CA . CYS A 1 106 ? 16.363 -3.406 -15.202 1.00 94.44 106 CYS A CA 1
ATOM 820 C C . CYS A 1 106 ? 17.024 -4.559 -14.432 1.00 94.44 106 CYS A C 1
ATOM 822 O O . CYS A 1 106 ? 16.921 -5.720 -14.830 1.00 94.44 106 CYS A O 1
ATOM 824 N N . ARG A 1 107 ? 17.724 -4.255 -13.333 1.00 94.69 107 ARG A N 1
ATOM 825 C CA . ARG A 1 107 ? 18.361 -5.257 -12.470 1.00 94.69 107 ARG A CA 1
ATOM 826 C C . ARG A 1 107 ? 17.329 -6.167 -11.810 1.00 94.69 107 ARG A C 1
ATOM 828 O O . ARG A 1 107 ? 17.522 -7.382 -11.849 1.00 94.69 107 ARG A O 1
ATOM 835 N N . ARG A 1 108 ? 16.250 -5.606 -11.258 1.00 93.88 108 ARG A N 1
ATOM 836 C CA . ARG A 1 108 ? 15.162 -6.387 -10.652 1.00 93.88 108 ARG A CA 1
ATOM 837 C C . ARG A 1 108 ? 14.409 -7.200 -11.705 1.00 93.88 108 ARG A C 1
ATOM 839 O O . ARG A 1 108 ? 14.280 -8.408 -11.550 1.00 93.88 108 ARG A O 1
ATOM 846 N N . ALA A 1 109 ? 14.055 -6.617 -12.849 1.00 94.38 109 ALA A N 1
ATOM 847 C CA . ALA A 1 109 ? 13.432 -7.362 -13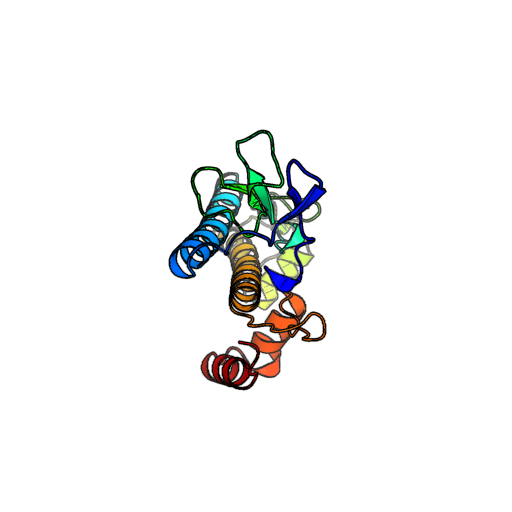.945 1.00 94.38 109 ALA A CA 1
ATOM 848 C C . ALA A 1 109 ? 14.284 -8.577 -14.375 1.00 94.38 109 ALA A C 1
ATOM 850 O O . ALA A 1 109 ? 13.776 -9.690 -14.518 1.00 94.38 109 ALA A O 1
ATOM 851 N N . ARG A 1 110 ? 15.611 -8.424 -14.486 1.00 95.31 110 ARG A N 1
ATOM 852 C CA . ARG A 1 110 ? 16.502 -9.560 -14.786 1.00 95.31 110 ARG A CA 1
ATOM 853 C C . ARG A 1 110 ? 16.474 -10.657 -13.722 1.00 95.31 110 ARG A C 1
ATOM 855 O O . ARG A 1 110 ? 16.539 -11.826 -14.093 1.00 95.31 110 ARG A O 1
ATOM 862 N N . SER A 1 111 ? 16.347 -10.332 -12.431 1.00 92.88 111 SER A N 1
ATOM 863 C CA . SER A 1 111 ? 16.229 -11.367 -11.389 1.00 92.88 111 SER A CA 1
ATOM 864 C C . SER A 1 111 ? 14.924 -12.162 -11.477 1.00 92.88 111 SER A C 1
ATOM 866 O O . SER A 1 111 ? 14.870 -13.284 -10.987 1.00 92.88 111 SER A O 1
ATOM 868 N N . PHE A 1 112 ? 13.905 -11.622 -12.151 1.00 90.88 112 PHE A N 1
ATOM 869 C CA . PHE A 1 112 ? 12.665 -12.326 -12.495 1.00 90.88 112 PHE A CA 1
ATOM 870 C C . PHE A 1 112 ? 12.717 -13.033 -13.864 1.00 90.88 112 PHE A C 1
ATOM 872 O O . PHE A 1 112 ? 11.706 -13.550 -14.331 1.00 90.88 112 PHE A O 1
ATOM 879 N N . GLY A 1 113 ? 13.890 -13.094 -14.507 1.00 92.56 113 GLY A N 1
ATOM 880 C CA . GLY A 1 113 ? 14.102 -13.832 -15.756 1.00 92.56 113 GLY A CA 1
ATOM 881 C C . GLY A 1 113 ? 13.830 -13.038 -17.036 1.00 92.56 113 GLY A C 1
ATOM 882 O O . GLY A 1 113 ? 13.912 -13.602 -18.127 1.00 92.56 113 GLY A O 1
ATOM 883 N N . PHE A 1 114 ? 13.547 -11.735 -16.944 1.00 93.19 114 PHE A N 1
ATOM 884 C CA . PHE A 1 114 ? 13.381 -10.894 -18.129 1.00 93.19 114 PHE A CA 1
ATOM 885 C C . PHE A 1 114 ? 14.730 -10.597 -18.798 1.00 93.19 114 PHE A C 1
ATOM 887 O O . PHE A 1 114 ? 15.700 -10.208 -18.144 1.00 93.19 114 PHE A O 1
ATOM 894 N N . TYR A 1 115 ? 14.790 -10.710 -20.127 1.00 91.31 115 TYR A N 1
ATOM 895 C CA . TYR A 1 115 ? 15.947 -10.257 -20.901 1.00 91.31 115 TYR A CA 1
ATOM 896 C C . TYR A 1 115 ? 15.799 -8.771 -21.240 1.00 91.31 115 TYR A C 1
ATOM 898 O O . TYR A 1 115 ? 15.199 -8.414 -22.250 1.00 91.31 115 TYR A O 1
ATOM 906 N N . VAL A 1 116 ? 16.346 -7.901 -20.389 1.00 93.06 116 VAL A N 1
ATOM 907 C CA . VAL A 1 116 ? 16.266 -6.443 -20.559 1.00 93.06 116 VAL A CA 1
ATOM 908 C C . VAL A 1 116 ? 17.643 -5.785 -20.503 1.00 93.06 116 VAL A C 1
ATOM 910 O O . VAL A 1 116 ? 18.464 -6.063 -19.618 1.00 93.06 116 VAL A O 1
ATOM 913 N N . ARG A 1 117 ? 17.890 -4.890 -21.465 1.00 90.81 117 ARG A N 1
ATOM 914 C CA . ARG A 1 117 ? 19.058 -4.003 -21.506 1.00 90.81 117 ARG A CA 1
ATOM 915 C C . ARG A 1 117 ? 18.635 -2.586 -21.138 1.00 90.81 117 ARG A C 1
ATOM 917 O O . ARG A 1 117 ? 17.520 -2.166 -21.441 1.00 90.81 117 ARG A O 1
ATOM 924 N N . GLU A 1 118 ? 19.534 -1.842 -20.513 1.00 93.69 118 GLU A N 1
ATOM 925 C CA . GLU A 1 118 ? 19.273 -0.436 -20.210 1.00 93.69 118 GLU A CA 1
ATOM 926 C C . GLU A 1 118 ? 19.053 0.360 -21.501 1.00 93.69 118 GLU A C 1
ATOM 928 O O . GLU A 1 118 ? 19.738 0.132 -22.502 1.00 93.69 118 GLU A O 1
ATOM 933 N N . ARG A 1 119 ? 18.093 1.290 -21.466 1.00 91.75 119 ARG A N 1
ATOM 934 C CA . ARG A 1 119 ? 17.689 2.157 -22.587 1.00 91.75 119 ARG A CA 1
ATOM 935 C C . ARG A 1 119 ? 17.270 1.395 -23.851 1.00 91.75 119 ARG A C 1
ATOM 937 O O . ARG A 1 119 ? 17.420 1.909 -24.956 1.00 91.75 119 ARG A O 1
ATOM 944 N N . SER A 1 120 ? 16.794 0.161 -23.693 1.00 90.62 120 SER A N 1
ATOM 945 C CA . SER A 1 120 ? 16.144 -0.591 -24.770 1.00 90.62 120 SER A CA 1
ATOM 946 C C . SER A 1 120 ? 14.649 -0.292 -24.831 1.00 90.62 120 SER A C 1
ATOM 948 O O . SER A 1 120 ? 14.097 0.305 -23.903 1.00 90.62 120 SER A O 1
ATOM 950 N N . ASP A 1 121 ? 14.002 -0.708 -25.916 1.00 92.19 121 ASP A N 1
ATOM 951 C CA . ASP A 1 121 ? 12.555 -0.582 -26.059 1.00 92.19 121 ASP A CA 1
ATOM 952 C C . ASP A 1 121 ? 11.835 -1.327 -24.928 1.00 92.19 121 ASP A C 1
ATOM 954 O O . ASP A 1 121 ? 12.172 -2.467 -24.587 1.00 92.19 121 ASP A O 1
ATOM 958 N N . VAL A 1 122 ? 10.838 -0.673 -24.334 1.00 92.06 122 VAL A N 1
ATOM 959 C CA . VAL A 1 122 ? 10.002 -1.281 -23.299 1.00 92.06 122 VAL A CA 1
ATOM 960 C C . VAL A 1 122 ? 9.002 -2.218 -23.968 1.00 92.06 122 VAL A C 1
ATOM 962 O O . VAL A 1 122 ? 8.244 -1.816 -24.848 1.00 92.06 122 VAL A O 1
ATOM 965 N N . THR A 1 123 ? 8.995 -3.480 -23.546 1.00 93.25 123 THR A N 1
ATOM 966 C CA . THR A 1 123 ? 8.003 -4.457 -23.999 1.00 93.25 123 THR A CA 1
ATOM 967 C C . THR A 1 123 ? 6.770 -4.436 -23.103 1.00 93.25 123 THR A C 1
ATOM 969 O O . THR A 1 123 ? 6.834 -4.036 -21.940 1.00 93.25 123 THR A O 1
ATOM 972 N N . GLU A 1 124 ? 5.650 -4.954 -23.607 1.00 93.88 124 GLU A N 1
ATOM 973 C CA . GLU A 1 124 ? 4.423 -5.114 -22.817 1.00 93.88 124 GLU A CA 1
ATOM 974 C C . GLU A 1 124 ? 4.665 -5.912 -21.524 1.00 93.88 124 GLU A C 1
ATOM 976 O O . GLU A 1 124 ? 4.130 -5.566 -20.472 1.00 93.88 124 GLU A O 1
ATOM 981 N N . GLN A 1 125 ? 5.534 -6.931 -21.555 1.00 93.94 125 GLN A N 1
ATOM 982 C CA . GLN A 1 125 ? 5.835 -7.702 -20.346 1.00 93.94 125 GLN A CA 1
ATOM 983 C C . GLN A 1 125 ? 6.572 -6.876 -19.283 1.00 93.94 125 GLN A C 1
ATOM 985 O O . GLN A 1 125 ? 6.376 -7.108 -18.093 1.00 93.94 125 GLN A O 1
ATOM 990 N N . LEU A 1 126 ? 7.402 -5.906 -19.684 1.00 95.25 126 LEU A N 1
ATOM 991 C CA . LEU A 1 126 ? 8.084 -5.014 -18.743 1.00 95.25 126 LEU A CA 1
ATOM 992 C C . LEU A 1 126 ? 7.119 -3.997 -18.123 1.00 95.25 126 LEU A C 1
ATOM 994 O O . LEU A 1 126 ? 7.254 -3.685 -16.942 1.00 95.25 126 LEU A O 1
ATOM 998 N N . VAL A 1 127 ? 6.122 -3.532 -18.882 1.00 96.12 127 VAL A N 1
ATOM 999 C CA . VAL A 1 127 ? 5.022 -2.710 -18.348 1.00 96.12 127 VAL A CA 1
ATOM 1000 C C . VAL A 1 127 ? 4.240 -3.502 -17.298 1.00 96.12 127 VAL A C 1
ATOM 1002 O O . VAL A 1 127 ? 4.081 -3.046 -16.166 1.00 96.12 127 VAL A O 1
ATOM 1005 N N . GLN A 1 128 ? 3.831 -4.729 -17.631 1.00 95.62 128 GLN A N 1
ATOM 1006 C CA . GLN A 1 128 ? 3.126 -5.616 -16.700 1.00 95.62 128 GLN A CA 1
ATOM 1007 C C . GLN A 1 128 ? 3.967 -5.940 -15.460 1.00 95.62 128 GLN A C 1
ATOM 1009 O O . GLN A 1 128 ? 3.432 -6.000 -14.356 1.00 95.62 128 GLN A O 1
ATOM 1014 N N . TYR A 1 129 ? 5.283 -6.107 -15.617 1.00 96.19 129 TYR A N 1
ATOM 1015 C CA . TYR A 1 129 ? 6.196 -6.300 -14.494 1.00 96.19 129 TYR A CA 1
ATOM 1016 C C . TYR A 1 129 ? 6.235 -5.077 -13.567 1.00 96.19 129 TYR A C 1
ATOM 1018 O O . TYR A 1 129 ? 6.106 -5.244 -12.358 1.00 96.19 129 TYR A O 1
ATOM 1026 N N . ALA A 1 130 ? 6.331 -3.858 -14.108 1.00 96.69 130 ALA A N 1
ATOM 1027 C CA . ALA A 1 130 ? 6.301 -2.634 -13.303 1.00 96.69 130 ALA A CA 1
ATOM 1028 C C . ALA A 1 130 ? 4.992 -2.503 -12.501 1.00 96.69 130 ALA A C 1
ATOM 1030 O O . ALA A 1 130 ? 5.019 -2.177 -11.316 1.00 96.69 130 ALA A O 1
ATOM 1031 N N . MET A 1 131 ? 3.851 -2.824 -13.123 1.00 97.81 131 MET A N 1
ATOM 1032 C CA . MET A 1 131 ? 2.558 -2.874 -12.432 1.00 97.81 131 MET A CA 1
ATOM 1033 C C . MET A 1 131 ? 2.530 -3.954 -11.343 1.00 97.81 131 MET A C 1
ATOM 1035 O O . MET A 1 131 ? 1.996 -3.732 -10.257 1.00 97.81 131 MET A O 1
ATOM 1039 N N . ALA A 1 132 ? 3.107 -5.125 -11.621 1.00 96.50 132 ALA A N 1
ATOM 1040 C CA . ALA A 1 132 ? 3.174 -6.227 -10.672 1.00 96.50 132 ALA A CA 1
ATOM 1041 C C . ALA A 1 132 ? 4.053 -5.901 -9.454 1.00 96.50 132 ALA A C 1
ATOM 1043 O O . ALA A 1 132 ? 3.690 -6.304 -8.351 1.00 96.50 132 ALA A O 1
ATOM 1044 N N . GLU A 1 133 ? 5.154 -5.153 -9.616 1.00 95.25 133 GLU A N 1
ATOM 1045 C CA . GLU A 1 133 ? 5.965 -4.673 -8.484 1.00 95.25 133 GLU A CA 1
ATOM 1046 C C . GLU A 1 133 ? 5.126 -3.807 -7.526 1.00 95.25 133 GLU A C 1
ATOM 1048 O O . GLU A 1 133 ? 5.115 -4.054 -6.319 1.00 95.25 133 GLU A O 1
ATOM 1053 N N . ASP A 1 134 ? 4.361 -2.849 -8.061 1.00 97.38 134 ASP A N 1
ATOM 1054 C CA . ASP A 1 134 ? 3.470 -1.992 -7.268 1.00 97.38 134 ASP A CA 1
ATOM 1055 C C . ASP A 1 134 ? 2.375 -2.799 -6.552 1.00 97.38 134 ASP A C 1
ATOM 1057 O O . ASP A 1 134 ? 2.114 -2.598 -5.365 1.00 97.38 134 ASP A O 1
ATOM 1061 N N . LEU A 1 135 ? 1.732 -3.738 -7.256 1.00 97.56 135 LEU A N 1
ATOM 1062 C CA . LEU A 1 135 ? 0.681 -4.580 -6.674 1.00 97.56 135 LEU A CA 1
ATOM 1063 C C . LEU A 1 135 ? 1.224 -5.531 -5.604 1.00 97.56 135 LEU A C 1
ATOM 1065 O O . LEU A 1 135 ? 0.540 -5.788 -4.613 1.00 97.56 135 LEU A O 1
ATOM 1069 N N . HIS A 1 136 ? 2.442 -6.037 -5.784 1.00 94.25 136 HIS A N 1
ATOM 1070 C CA . HIS A 1 136 ? 3.118 -6.868 -4.795 1.00 94.25 136 HIS A CA 1
ATOM 1071 C C . HIS A 1 136 ? 3.375 -6.085 -3.502 1.00 94.25 136 HIS A C 1
ATOM 1073 O O . HIS A 1 136 ? 3.015 -6.555 -2.424 1.00 94.25 136 HIS A O 1
ATOM 1079 N N . ALA A 1 137 ? 3.903 -4.863 -3.610 1.00 95.12 137 ALA A N 1
ATOM 1080 C CA . ALA A 1 137 ? 4.097 -3.978 -2.464 1.00 95.12 137 ALA A CA 1
ATOM 1081 C C . ALA A 1 137 ? 2.762 -3.613 -1.783 1.00 95.12 137 ALA A C 1
ATOM 1083 O O . ALA A 1 137 ? 2.620 -3.739 -0.566 1.00 95.12 137 ALA A O 1
ATOM 1084 N N . LEU A 1 138 ? 1.728 -3.275 -2.564 1.00 96.62 138 LEU A N 1
ATOM 1085 C CA . LEU A 1 138 ? 0.382 -3.022 -2.036 1.00 96.62 138 LEU A CA 1
ATOM 1086 C C . LEU A 1 138 ? -0.212 -4.247 -1.314 1.00 96.62 138 LEU A C 1
ATOM 1088 O O . LEU A 1 138 ? -0.970 -4.090 -0.355 1.00 96.62 138 LEU A O 1
ATOM 1092 N N . GLY A 1 139 ? 0.128 -5.462 -1.751 1.00 95.44 139 GLY A N 1
ATOM 1093 C CA . GLY A 1 139 ? -0.253 -6.704 -1.085 1.00 95.44 139 GLY A CA 1
ATOM 1094 C C . GLY A 1 139 ? 0.238 -6.761 0.362 1.00 95.44 139 GLY A C 1
ATOM 1095 O O . GLY A 1 139 ? -0.555 -7.048 1.259 1.00 95.44 139 GLY A O 1
ATOM 1096 N N . PHE A 1 140 ? 1.502 -6.406 0.610 1.00 94.94 140 PHE A N 1
ATOM 1097 C CA . PHE A 1 140 ? 2.047 -6.337 1.970 1.00 94.94 140 PHE A CA 1
ATOM 1098 C C . PHE A 1 140 ? 1.381 -5.252 2.813 1.00 94.94 140 PHE A C 1
ATOM 1100 O O . PHE A 1 140 ? 1.026 -5.519 3.961 1.00 94.94 140 PHE A O 1
ATOM 1107 N N . VAL A 1 141 ? 1.096 -4.082 2.233 1.00 94.94 141 VAL A N 1
ATOM 1108 C CA . VAL A 1 141 ? 0.316 -3.039 2.921 1.00 94.94 141 VAL A CA 1
ATOM 1109 C C . VAL A 1 141 ? -1.061 -3.564 3.341 1.00 94.94 141 VAL A C 1
ATOM 1111 O O . VAL A 1 141 ? -1.521 -3.308 4.455 1.00 94.94 141 VAL A O 1
ATOM 1114 N N . ALA A 1 142 ? -1.734 -4.317 2.466 1.00 95.19 142 ALA A N 1
ATOM 1115 C CA . ALA A 1 142 ? -3.040 -4.894 2.765 1.00 95.19 142 ALA A CA 1
ATOM 1116 C C . ALA A 1 142 ? -2.965 -5.932 3.896 1.00 95.19 142 ALA A C 1
ATOM 1118 O O . ALA A 1 142 ? -3.821 -5.914 4.781 1.00 95.19 142 ALA A O 1
ATOM 1119 N N . VAL A 1 143 ? -1.946 -6.798 3.903 1.00 93.75 143 VAL A N 1
ATOM 1120 C CA . VAL A 1 143 ? -1.716 -7.761 4.994 1.00 93.75 143 VAL A CA 1
ATOM 1121 C C . VAL A 1 143 ? -1.448 -7.032 6.311 1.00 93.75 143 VAL A C 1
ATOM 1123 O O . VAL A 1 143 ? -2.108 -7.327 7.307 1.00 93.75 143 VAL A O 1
ATOM 1126 N N . GLY A 1 144 ? -0.566 -6.030 6.314 1.00 93.19 144 GLY A N 1
ATOM 1127 C CA . GLY A 1 144 ? -0.256 -5.251 7.514 1.00 93.19 144 GLY A CA 1
ATOM 1128 C C . GLY A 1 144 ? -1.472 -4.518 8.081 1.00 93.19 144 GLY A C 1
ATOM 1129 O O . GLY A 1 144 ? -1.715 -4.540 9.291 1.00 93.19 144 GLY A O 1
ATOM 1130 N N . LEU A 1 145 ? -2.309 -3.951 7.204 1.00 92.31 145 LEU A N 1
ATOM 1131 C CA . LEU A 1 145 ? -3.577 -3.333 7.589 1.00 92.31 145 LEU A CA 1
ATOM 1132 C C . LEU A 1 145 ? -4.556 -4.349 8.198 1.00 92.31 145 LEU A C 1
ATOM 1134 O O . LEU A 1 145 ? -5.236 -4.025 9.172 1.00 92.31 145 LEU A O 1
ATOM 1138 N N . LEU A 1 146 ? -4.648 -5.558 7.637 1.00 92.31 146 LEU A N 1
ATOM 1139 C CA . LEU A 1 146 ? -5.527 -6.611 8.149 1.00 92.31 146 LEU A CA 1
ATOM 1140 C C . LEU A 1 146 ? -5.082 -7.085 9.535 1.00 92.31 146 LEU A C 1
ATOM 1142 O O . LEU A 1 146 ? -5.904 -7.088 10.448 1.00 92.31 146 LEU A O 1
ATOM 1146 N N . LEU A 1 147 ? -3.797 -7.404 9.710 1.00 91.88 147 LEU A N 1
ATOM 1147 C CA . LEU A 1 147 ? -3.237 -7.817 11.001 1.00 91.88 147 LEU A CA 1
ATOM 1148 C C . LEU A 1 147 ? -3.398 -6.717 12.058 1.00 91.88 147 LEU A C 1
ATOM 1150 O O . LEU A 1 147 ? -3.834 -6.980 13.176 1.00 91.88 147 LEU A O 1
ATOM 1154 N N . SER A 1 148 ? -3.151 -5.458 11.688 1.00 88.94 148 SER A N 1
ATOM 1155 C CA . SER A 1 148 ? -3.375 -4.310 12.577 1.00 88.94 148 SER A CA 1
ATOM 1156 C C . SER A 1 148 ? -4.845 -4.133 12.974 1.00 88.94 148 SER A C 1
ATOM 1158 O O . SER A 1 148 ? -5.142 -3.686 14.082 1.00 88.94 148 SER A O 1
ATOM 1160 N N . ALA A 1 149 ? -5.779 -4.442 12.071 1.00 87.88 149 ALA A N 1
ATOM 1161 C CA . ALA A 1 149 ? -7.212 -4.319 12.326 1.00 87.88 149 ALA A CA 1
ATOM 1162 C C . ALA A 1 149 ? -7.785 -5.481 13.151 1.00 87.88 149 ALA A C 1
ATOM 1164 O O . ALA A 1 149 ? -8.810 -5.287 13.812 1.00 87.88 149 ALA A O 1
ATOM 1165 N N . LEU A 1 150 ? -7.158 -6.658 13.077 1.00 88.50 150 LEU A N 1
ATOM 1166 C CA . LEU A 1 150 ? -7.521 -7.858 13.833 1.00 88.50 150 LEU A CA 1
ATOM 1167 C C . LEU A 1 150 ? -6.912 -7.871 15.238 1.00 88.50 150 LEU A C 1
ATOM 1169 O O . LEU A 1 150 ? -7.532 -8.430 16.128 1.00 88.50 150 LEU A O 1
ATOM 1173 N N . ALA A 1 151 ? -5.785 -7.181 15.447 1.00 87.81 151 ALA A N 1
ATOM 1174 C CA . ALA A 1 151 ? -5.072 -7.174 16.719 1.00 87.81 151 ALA A CA 1
ATOM 1175 C C . ALA A 1 151 ? -5.953 -6.793 17.931 1.00 87.81 151 ALA A C 1
ATOM 1177 O O . ALA A 1 151 ? -6.349 -5.624 18.107 1.00 87.81 151 ALA A O 1
ATOM 1178 N N . GLU A 1 152 ? -6.194 -7.769 18.803 1.00 84.50 152 GLU A N 1
ATOM 1179 C CA . GLU A 1 152 ? -6.850 -7.627 20.093 1.00 84.50 152 GLU A CA 1
ATOM 1180 C C . GLU A 1 152 ? -5.836 -7.149 21.129 1.00 84.50 152 GLU A C 1
ATOM 1182 O O . GLU A 1 152 ? -4.837 -7.787 21.417 1.00 84.50 152 GLU A O 1
ATOM 1187 N N . VAL A 1 153 ? -6.071 -5.963 21.680 1.00 78.19 153 VAL A N 1
ATOM 1188 C CA . VAL A 1 153 ? -5.194 -5.383 22.699 1.00 78.19 153 VAL A CA 1
ATOM 1189 C C . VAL A 1 153 ? -6.061 -4.868 23.820 1.00 78.19 153 VAL A C 1
ATOM 1191 O O . VAL A 1 153 ? -6.901 -3.974 23.624 1.00 78.19 153 VAL A O 1
ATOM 1194 N N . GLU A 1 154 ? -5.833 -5.436 24.990 1.00 72.44 154 GLU A N 1
ATOM 1195 C CA . GLU A 1 154 ? -6.557 -5.168 26.217 1.00 72.44 154 GLU A CA 1
ATOM 1196 C C . GLU A 1 154 ? -6.041 -3.884 26.878 1.00 72.44 154 GLU A C 1
ATOM 1198 O O . GLU A 1 154 ? -6.828 -3.075 27.386 1.00 72.44 154 GLU A O 1
ATOM 1203 N N . GLY A 1 155 ? -4.728 -3.637 26.801 1.00 68.12 155 GLY A N 1
ATOM 1204 C CA . GLY A 1 155 ? -4.055 -2.543 27.489 1.00 68.12 155 GLY A CA 1
ATOM 1205 C C . GLY A 1 155 ? -3.000 -1.799 26.660 1.00 68.12 155 GLY A C 1
ATOM 1206 O O . GLY A 1 155 ? -2.514 -2.275 25.644 1.00 68.12 155 GLY A O 1
ATOM 1207 N N . PRO A 1 156 ? -2.584 -0.597 27.093 1.00 68.31 156 PRO A N 1
ATOM 1208 C CA . PRO A 1 156 ? -1.509 0.162 26.442 1.00 68.31 156 PRO A CA 1
ATOM 1209 C C . PRO A 1 156 ? -0.133 -0.525 26.483 1.00 68.31 156 PRO A C 1
ATOM 1211 O O . PRO A 1 156 ? 0.784 -0.038 25.832 1.00 68.31 156 PRO A O 1
ATOM 1214 N N . GLN A 1 157 ? 0.021 -1.585 27.281 1.00 75.81 157 GLN A N 1
ATOM 1215 C CA . GLN A 1 157 ? 1.266 -2.347 27.405 1.00 75.81 157 GLN A CA 1
ATOM 1216 C C . GLN A 1 157 ? 1.372 -3.469 26.369 1.00 75.81 157 GLN A C 1
ATOM 1218 O O . GLN A 1 157 ? 2.472 -3.968 26.148 1.00 75.81 157 GLN A O 1
ATOM 1223 N N . ASP A 1 158 ? 0.262 -3.845 25.729 1.00 77.88 158 ASP A N 1
ATOM 1224 C CA . ASP A 1 158 ? 0.281 -4.909 24.735 1.00 77.88 158 ASP A CA 1
ATOM 1225 C C . ASP A 1 158 ? 0.885 -4.351 23.450 1.00 77.88 158 ASP A C 1
ATOM 1227 O O . ASP A 1 158 ? 0.438 -3.339 22.890 1.00 77.88 158 ASP A O 1
ATOM 1231 N N . THR A 1 159 ? 1.937 -5.009 22.990 1.00 81.25 159 THR A N 1
ATOM 1232 C CA . THR A 1 159 ? 2.676 -4.623 21.796 1.00 81.25 159 THR A CA 1
ATOM 1233 C C . THR A 1 159 ? 2.227 -5.481 20.635 1.00 81.25 159 THR A C 1
ATOM 1235 O O . THR A 1 159 ? 2.362 -6.698 20.689 1.00 81.25 159 THR A O 1
ATOM 1238 N N . ILE A 1 160 ? 1.731 -4.840 19.576 1.00 85.50 160 ILE A N 1
ATOM 1239 C CA . ILE A 1 160 ? 1.430 -5.546 18.332 1.00 85.50 160 ILE A CA 1
ATOM 1240 C C . ILE A 1 160 ? 2.757 -5.918 17.678 1.00 85.50 160 ILE A C 1
ATOM 1242 O O . ILE A 1 160 ? 3.612 -5.030 17.555 1.00 85.50 160 ILE A O 1
ATOM 1246 N N . PRO A 1 161 ? 2.948 -7.178 17.255 1.00 88.12 161 PRO A N 1
ATOM 1247 C CA . PRO A 1 161 ? 4.106 -7.531 16.457 1.00 88.12 161 PRO A CA 1
ATOM 1248 C C . PRO A 1 161 ? 4.206 -6.624 15.218 1.00 88.12 161 PRO A C 1
ATOM 1250 O O . PRO A 1 161 ? 3.181 -6.135 14.726 1.00 88.12 161 PRO A O 1
ATOM 1253 N N . PRO A 1 162 ? 5.416 -6.353 14.702 1.00 89.00 162 PRO A N 1
ATOM 1254 C CA . PRO A 1 162 ? 5.569 -5.435 13.582 1.00 89.00 162 PRO A CA 1
ATOM 1255 C C . PRO A 1 162 ? 4.834 -5.949 12.338 1.00 89.00 162 PRO A C 1
ATOM 1257 O O . PRO A 1 162 ? 4.961 -7.109 11.948 1.00 89.00 162 PRO A O 1
ATOM 1260 N N . THR A 1 163 ? 4.039 -5.067 11.735 1.00 90.81 163 THR A N 1
ATOM 1261 C CA . THR A 1 163 ? 3.202 -5.340 10.553 1.00 90.81 163 THR A CA 1
ATOM 1262 C C . THR A 1 163 ? 3.579 -4.444 9.369 1.00 90.81 163 THR A C 1
ATOM 1264 O O . THR A 1 163 ? 2.795 -4.279 8.436 1.00 90.81 163 THR A O 1
ATOM 1267 N N . ASP A 1 164 ? 4.769 -3.840 9.411 1.00 89.69 164 ASP A N 1
ATOM 1268 C CA . ASP A 1 164 ? 5.352 -3.093 8.297 1.00 89.69 164 ASP A CA 1
ATOM 1269 C C . ASP A 1 164 ? 5.774 -4.014 7.140 1.00 89.69 164 ASP A C 1
ATOM 1271 O O . ASP A 1 164 ? 5.957 -5.224 7.309 1.00 89.69 164 ASP A O 1
ATOM 1275 N N . GLU A 1 165 ? 5.917 -3.427 5.948 1.00 88.94 165 GLU A N 1
ATOM 1276 C CA . GLU A 1 165 ? 6.226 -4.158 4.714 1.00 88.94 165 GLU A CA 1
ATOM 1277 C C . GLU A 1 165 ? 7.513 -4.975 4.813 1.00 88.94 165 GLU A C 1
ATOM 1279 O O . GLU A 1 165 ? 7.504 -6.147 4.444 1.00 88.94 165 GLU A O 1
ATOM 1284 N N . ASP A 1 166 ? 8.593 -4.391 5.336 1.00 89.88 166 ASP A N 1
ATOM 1285 C CA . ASP A 1 166 ? 9.902 -5.045 5.412 1.00 89.88 166 ASP A CA 1
ATOM 1286 C C . ASP A 1 166 ? 9.841 -6.293 6.299 1.00 89.88 166 ASP A C 1
ATOM 1288 O O . ASP A 1 166 ? 10.333 -7.368 5.929 1.00 89.88 166 ASP A O 1
ATOM 1292 N N . THR A 1 167 ? 9.189 -6.177 7.460 1.00 91.62 167 THR A N 1
ATOM 1293 C CA . THR A 1 167 ? 9.015 -7.301 8.382 1.00 91.62 167 THR A CA 1
ATOM 1294 C C . THR A 1 167 ? 8.163 -8.405 7.761 1.00 91.62 167 THR A C 1
ATOM 1296 O O . THR A 1 167 ? 8.558 -9.577 7.786 1.00 91.62 167 THR A O 1
ATOM 1299 N N . LEU A 1 168 ? 7.018 -8.055 7.168 1.00 92.94 168 LEU A N 1
ATOM 1300 C CA . LEU A 1 168 ? 6.115 -9.032 6.554 1.00 92.94 168 LEU A CA 1
ATOM 1301 C C . LEU A 1 168 ? 6.736 -9.697 5.324 1.00 92.94 168 LEU A C 1
ATOM 1303 O O . LEU A 1 168 ? 6.596 -10.909 5.147 1.00 92.94 168 LEU A O 1
ATOM 1307 N N . GLN A 1 169 ? 7.465 -8.942 4.505 1.00 91.56 169 GLN A N 1
ATOM 1308 C CA . GLN A 1 169 ? 8.165 -9.471 3.342 1.00 91.56 169 GLN A CA 1
ATOM 1309 C C . GLN A 1 169 ? 9.229 -10.482 3.753 1.00 91.56 169 GLN A C 1
ATOM 1311 O O . GLN A 1 169 ? 9.285 -11.566 3.167 1.00 91.56 169 GLN A O 1
ATOM 1316 N N . ARG A 1 170 ? 10.028 -10.171 4.778 1.00 92.50 170 ARG A N 1
ATOM 1317 C CA . ARG A 1 170 ? 11.028 -11.091 5.330 1.00 92.50 170 ARG A CA 1
ATOM 1318 C C . ARG A 1 170 ? 10.380 -12.344 5.921 1.00 92.50 170 ARG A C 1
ATOM 1320 O O . ARG A 1 170 ? 10.841 -13.449 5.648 1.00 92.50 170 ARG A O 1
ATOM 1327 N N . LEU A 1 171 ? 9.311 -12.198 6.706 1.00 91.62 171 LEU A N 1
ATOM 1328 C CA . LEU A 1 171 ? 8.585 -13.338 7.280 1.00 91.62 171 LEU A CA 1
ATOM 1329 C C . LEU A 1 171 ? 8.051 -14.257 6.181 1.00 91.62 171 LEU A C 1
ATOM 1331 O O . LEU A 1 171 ? 8.389 -15.438 6.136 1.00 91.62 171 LEU A O 1
ATOM 1335 N N . MET A 1 172 ? 7.265 -13.710 5.258 1.00 90.50 172 MET A N 1
ATOM 1336 C CA . MET A 1 172 ? 6.628 -14.506 4.216 1.00 90.50 172 MET A CA 1
ATOM 1337 C C . MET A 1 172 ? 7.628 -15.060 3.202 1.00 90.50 172 MET A C 1
ATOM 1339 O O . MET A 1 172 ? 7.455 -16.185 2.750 1.00 90.50 172 MET A O 1
ATOM 1343 N N . THR A 1 173 ? 8.661 -14.306 2.820 1.00 88.81 173 THR A N 1
ATOM 1344 C CA . THR A 1 173 ? 9.569 -14.706 1.730 1.00 88.81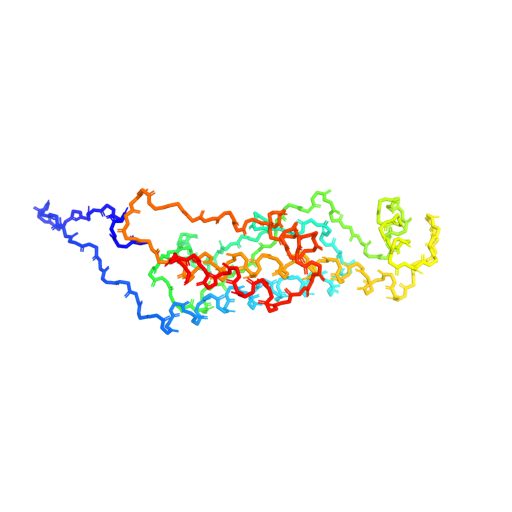 173 THR A CA 1
ATOM 1345 C C . THR A 1 173 ? 10.785 -15.468 2.232 1.00 88.81 173 THR A C 1
ATOM 1347 O O . THR A 1 173 ? 11.097 -16.518 1.681 1.00 88.81 173 THR A O 1
ATOM 1350 N N . ASP A 1 174 ? 11.461 -14.974 3.269 1.00 90.44 174 ASP A N 1
ATOM 1351 C CA . ASP A 1 174 ? 12.757 -15.520 3.685 1.00 90.44 174 ASP A CA 1
ATOM 1352 C C . ASP A 1 174 ? 12.601 -16.630 4.725 1.00 90.44 174 ASP A C 1
ATOM 1354 O O . ASP A 1 174 ? 13.358 -17.599 4.714 1.00 90.44 174 ASP A O 1
ATOM 1358 N N . ILE A 1 175 ? 11.636 -16.482 5.638 1.00 91.69 175 ILE A N 1
ATOM 1359 C CA . ILE A 1 175 ? 11.437 -17.419 6.752 1.00 91.69 175 ILE A CA 1
ATOM 1360 C C . ILE A 1 175 ? 10.491 -18.543 6.330 1.00 91.69 175 ILE A C 1
ATOM 1362 O O . ILE A 1 175 ? 10.858 -19.712 6.422 1.00 91.69 175 ILE A O 1
ATOM 1366 N N . PHE A 1 176 ? 9.308 -18.197 5.821 1.00 92.38 176 PHE A N 1
ATOM 1367 C CA . PHE A 1 176 ? 8.296 -19.182 5.429 1.00 92.38 176 PHE A CA 1
ATOM 1368 C C . PHE A 1 176 ? 8.394 -19.615 3.965 1.00 92.38 176 PHE A C 1
ATOM 1370 O O . PHE A 1 176 ? 7.664 -20.505 3.548 1.00 92.38 176 PHE A O 1
ATOM 1377 N N . ASN A 1 177 ? 9.282 -19.021 3.159 1.00 91.31 177 ASN A N 1
ATOM 1378 C CA . ASN A 1 177 ? 9.457 -19.379 1.745 1.00 91.31 177 ASN A CA 1
ATOM 1379 C C . ASN A 1 177 ? 8.130 -19.417 0.953 1.00 91.31 177 ASN A C 1
ATOM 1381 O O . ASN A 1 177 ? 7.895 -20.290 0.117 1.00 91.31 177 ASN A O 1
ATOM 1385 N N . LYS A 1 178 ? 7.260 -18.442 1.227 1.00 89.56 178 LYS A N 1
ATOM 1386 C CA . LYS A 1 178 ? 5.916 -18.264 0.656 1.00 89.56 178 LYS A CA 1
ATOM 1387 C C . LYS A 1 178 ? 4.916 -19.366 1.027 1.00 89.56 178 LYS A C 1
ATOM 1389 O O . LYS A 1 178 ? 3.879 -19.486 0.376 1.00 89.56 178 LYS A O 1
ATOM 1394 N N . ASP A 1 179 ? 5.207 -20.146 2.064 1.00 92.44 179 ASP A N 1
ATOM 1395 C CA . ASP A 1 179 ? 4.275 -21.099 2.658 1.00 92.44 179 ASP A CA 1
ATOM 1396 C C . ASP A 1 179 ? 3.219 -20.351 3.489 1.00 92.44 179 ASP A C 1
ATOM 1398 O O . ASP A 1 179 ? 3.490 -19.815 4.567 1.00 92.44 179 ASP A O 1
ATOM 1402 N N . MET A 1 180 ? 2.002 -20.287 2.946 1.00 91.06 180 MET A N 1
ATOM 1403 C CA . MET A 1 180 ? 0.883 -19.593 3.580 1.00 91.06 180 MET A CA 1
ATOM 1404 C C . MET A 1 180 ? 0.319 -20.349 4.783 1.00 91.06 180 MET A C 1
ATOM 1406 O O . MET A 1 180 ? -0.279 -19.708 5.645 1.00 91.06 180 MET A O 1
ATOM 1410 N N . ASP A 1 181 ? 0.511 -21.668 4.859 1.00 93.94 181 ASP A N 1
ATOM 1411 C CA . ASP A 1 181 ? 0.048 -22.465 5.994 1.00 93.94 181 ASP A CA 1
ATOM 1412 C C . ASP A 1 181 ? 0.952 -22.199 7.202 1.00 93.94 181 ASP A C 1
ATOM 1414 O O . ASP A 1 181 ? 0.456 -21.872 8.275 1.00 93.94 181 ASP A O 1
ATOM 1418 N N . GLN A 1 182 ? 2.275 -22.170 7.009 1.00 93.25 182 GLN A N 1
ATOM 1419 C CA . GLN A 1 182 ? 3.209 -21.790 8.080 1.00 93.25 182 GLN A CA 1
ATOM 1420 C C . GLN A 1 182 ? 3.017 -20.347 8.554 1.00 93.25 182 GLN A C 1
ATOM 1422 O O . GLN A 1 182 ? 3.086 -20.072 9.752 1.00 93.25 182 GLN A O 1
ATOM 1427 N N . PHE A 1 183 ? 2.770 -19.412 7.630 1.00 91.81 183 PHE A N 1
ATOM 1428 C CA . PHE A 1 183 ? 2.469 -18.031 8.007 1.00 91.81 183 PHE A CA 1
ATOM 1429 C C . PHE A 1 183 ? 1.175 -17.940 8.823 1.00 91.81 183 PHE A C 1
ATOM 1431 O O . PHE A 1 183 ? 1.110 -17.200 9.802 1.00 91.81 183 PHE A O 1
ATOM 1438 N N . ARG A 1 184 ? 0.151 -18.710 8.444 1.00 91.56 184 ARG A N 1
ATOM 1439 C CA . ARG A 1 184 ? -1.100 -18.791 9.193 1.00 91.56 184 ARG A CA 1
ATOM 1440 C C . ARG A 1 184 ? -0.884 -19.373 10.589 1.00 91.56 184 ARG A C 1
ATOM 1442 O O . ARG A 1 184 ? -1.342 -18.760 11.545 1.00 91.56 184 ARG A O 1
ATOM 1449 N N . ASP A 1 185 ? -0.166 -20.487 10.703 1.00 92.75 185 ASP A N 1
ATOM 1450 C CA . ASP A 1 185 ? 0.153 -21.115 11.989 1.00 92.75 185 ASP A CA 1
ATOM 1451 C C . ASP A 1 185 ? 0.903 -20.135 12.902 1.00 92.75 185 ASP A C 1
ATOM 1453 O O . ASP A 1 185 ? 0.595 -20.020 14.087 1.00 92.75 185 ASP A O 1
ATOM 1457 N N . TYR A 1 186 ? 1.850 -19.369 12.347 1.00 90.88 186 TYR A N 1
ATOM 1458 C CA . TYR A 1 186 ? 2.553 -18.312 13.074 1.00 90.88 186 TYR A CA 1
ATOM 1459 C C . TYR A 1 186 ? 1.596 -17.248 13.628 1.00 90.88 186 TYR A C 1
ATOM 1461 O O . TYR A 1 186 ? 1.703 -16.901 14.802 1.00 90.88 186 TYR A O 1
ATOM 1469 N N . VAL A 1 187 ? 0.654 -16.761 12.814 1.00 90.81 187 VAL A N 1
ATOM 1470 C CA . VAL A 1 187 ? -0.344 -15.771 13.251 1.00 90.81 187 VAL A CA 1
ATOM 1471 C C . VAL A 1 187 ? -1.271 -16.354 14.322 1.00 90.81 187 VAL A C 1
ATOM 1473 O O . VAL A 1 187 ? -1.512 -15.689 15.318 1.00 90.81 187 VAL A O 1
ATOM 1476 N N . GLU A 1 188 ? -1.730 -17.601 14.170 1.00 89.94 188 GLU A N 1
ATOM 1477 C CA . GLU A 1 188 ? -2.605 -18.282 15.143 1.00 89.94 188 GLU A CA 1
ATOM 1478 C C . GLU A 1 188 ? -1.900 -18.611 16.478 1.00 89.94 188 GLU A C 1
ATOM 1480 O O . GLU A 1 188 ? -2.562 -18.949 17.459 1.00 89.94 188 GLU A O 1
ATOM 1485 N N . THR A 1 189 ? -0.565 -18.535 16.532 1.00 89.00 189 THR A N 1
ATOM 1486 C CA . THR A 1 189 ? 0.210 -18.816 17.752 1.00 89.00 189 THR A CA 1
ATOM 1487 C C . THR A 1 189 ? 0.263 -17.616 18.706 1.00 89.00 189 THR A C 1
ATOM 1489 O O . THR A 1 189 ? 0.472 -17.805 19.905 1.00 89.00 189 THR A O 1
ATOM 1492 N N . ASP A 1 190 ? 0.109 -16.391 18.198 1.00 83.75 190 ASP A N 1
ATOM 1493 C CA . ASP A 1 190 ? 0.135 -15.176 19.013 1.00 83.75 190 ASP A CA 1
ATOM 1494 C C . ASP A 1 190 ? -1.295 -14.799 19.421 1.00 83.75 190 ASP A C 1
ATOM 1496 O O . ASP A 1 190 ? -2.137 -14.529 18.569 1.00 83.75 190 ASP A O 1
ATOM 1500 N N . GLU A 1 191 ? -1.573 -14.766 20.728 1.00 83.12 191 GLU A N 1
ATOM 1501 C CA . GLU A 1 191 ? -2.914 -14.486 21.273 1.00 83.12 191 GLU A CA 1
ATOM 1502 C C . GLU A 1 191 ? -3.445 -13.096 20.891 1.00 83.12 191 GLU A C 1
ATOM 1504 O O . GLU A 1 191 ? -4.628 -12.812 21.072 1.00 83.12 191 GLU A O 1
ATOM 1509 N N . ILE A 1 192 ? -2.580 -12.220 20.376 1.00 86.19 192 ILE A N 1
ATOM 1510 C CA . ILE A 1 192 ? -2.972 -10.889 19.937 1.00 86.19 192 ILE A CA 1
ATOM 1511 C C . ILE A 1 192 ? -3.807 -10.889 18.644 1.00 86.19 192 ILE A C 1
ATOM 1513 O O . ILE A 1 192 ? -4.447 -9.873 18.372 1.00 86.19 192 ILE A O 1
ATOM 1517 N N . TRP A 1 193 ? -3.796 -11.950 17.825 1.00 85.44 193 TRP A N 1
ATOM 1518 C CA . TRP A 1 193 ? -4.458 -11.990 16.507 1.00 85.44 193 TRP A CA 1
ATOM 1519 C C . TRP A 1 193 ? -5.605 -12.996 16.389 1.00 85.44 193 TRP A C 1
ATOM 1521 O O . TRP A 1 193 ? -5.571 -14.060 17.038 1.00 85.44 193 TRP A O 1
#

Organism: Cyclophora tenuis (NCBI:txid216820)

Radius of gyration: 20.43 Å; chains: 1; bounding box: 41×43×60 Å

InterPro domains:
  IPR000719 Protein kinase domain [PS50011] (1-193)
  IPR011009 Protein kinase-like domain superfamily [SSF56112] (30-176)

Secondary structure (DSSP, 8-state):
-GGGSPPEE-TTSPEEPPPPPPPHHHHHHHHHHHHHHHHHHHHHHHHTTEE-S---GGGEEEEESSS-TTTTT-TT---TTTEEEEE--GGG-EEGGGGGG-HHHHHHHHHTT----TTPPPPHHHHHHHHHHHHHHHHHHHHHHHHHHH---SSTTPPPPP-SHHHHHIIIIIISTT-HHHHHHHHHHSTT-

Foldseek 3Di:
DQVPDAFDQPPPRDGDRDDDFPDPVLLVQLLVLLLVQVVVQLVVCLVVQKFQLDDWPVQKQWAFPDPDRCQRVDSRHRDSVRTHIHGDDSVVMDGLQQQLCPPVLVVVVVVVVDDGHRPDGRDPVSSVVSSVSNVVNSVLNSQLSVQVSQFDDPDPPDDRDDSTSVVVCCCCCVVVVNPPVVVVVVSVVDPRD

Sequence (193 aa):
RRSLMPPHRGFFGNPVPPPQLPPWKDRARYVRAIIKKSLEGVATLHESGVAHRSIGLSSLLMSSRNMDHMEASSPYTTSSSILTMKLADFGFSGLMDLSTYDSDFCRRARSFGFYVRERSDVTEQLVQYAMAEDLHALGFVAVGLLLSALAEVEGPQDTIPPTDEDTLQRLMTDIFNKDMDQFRDYVETDEIW

pLDDT: mean 89.01, std 9.31, range [50.0, 98.0]